Protein AF-A0A7X6P8V6-F1 (afdb_monomer_lite)

Sequence (220 aa):
MVKQVIKIVMLSVILLSCLFIISCDNTSGPRFKGEVFTVAGVLMADKPISLSYPIYITRSSSIEEFDPLELFVWDAEILIKDLDTGETFSLTPSLHEFKIKYIDLAEHIIQPEHHYRLEVQIPGMDSLIWAETTVPQRVELKPDPYGTNPPGTGYSFDPETTNIIPFNQIDTNYPLVVSTGNTLGIFNLWIETYCMEEFSTNLEYTNQLLQEMHPSANIE

Structure (mmCIF, N/CA/C/O backbone):
data_AF-A0A7X6P8V6-F1
#
_entry.id   AF-A0A7X6P8V6-F1
#
loop_
_atom_site.group_PDB
_atom_site.id
_atom_site.type_symbol
_atom_site.label_atom_id
_atom_site.label_alt_id
_atom_site.label_comp_id
_atom_site.label_asym_id
_atom_site.label_entity_id
_atom_site.label_seq_id
_atom_site.pdbx_PDB_ins_code
_atom_site.Cartn_x
_atom_site.Cartn_y
_atom_site.Cartn_z
_atom_site.occupancy
_atom_site.B_iso_or_equiv
_atom_site.auth_seq_id
_atom_site.auth_comp_id
_atom_site.auth_asym_id
_atom_site.auth_atom_id
_atom_site.pdbx_PDB_model_num
ATOM 1 N N . MET A 1 1 ? -7.259 61.020 10.081 1.00 60.72 1 MET A N 1
ATOM 2 C CA . MET A 1 1 ? -6.768 59.714 10.575 1.00 60.72 1 MET A CA 1
ATOM 3 C C . MET A 1 1 ? -7.753 58.993 11.491 1.00 60.72 1 MET A C 1
ATOM 5 O O . MET A 1 1 ? -8.282 57.985 11.053 1.00 60.72 1 MET A O 1
ATOM 9 N N . VAL A 1 2 ? -8.085 59.491 12.692 1.00 66.50 2 VAL A N 1
ATOM 10 C CA . VAL A 1 2 ? -8.933 58.757 13.672 1.00 66.50 2 VAL A CA 1
ATOM 11 C C . VAL A 1 2 ? -10.289 58.299 13.099 1.00 66.50 2 VAL A C 1
ATOM 13 O O . VAL A 1 2 ? -10.667 57.142 13.248 1.00 66.50 2 VAL A O 1
ATOM 16 N N . LYS A 1 3 ? -10.984 59.158 12.340 1.00 67.44 3 LYS A N 1
ATOM 17 C CA . LYS A 1 3 ? -12.265 58.806 11.690 1.00 67.44 3 LYS A CA 1
ATOM 18 C C . LYS A 1 3 ? -12.149 57.724 10.603 1.00 67.44 3 LYS A C 1
ATOM 20 O O . LYS A 1 3 ? -13.123 57.026 10.355 1.00 67.44 3 LYS A O 1
ATOM 25 N N . GLN A 1 4 ? -10.995 57.594 9.944 1.00 72.81 4 GLN A N 1
ATOM 26 C CA . GLN A 1 4 ? -10.758 56.552 8.932 1.00 72.81 4 GLN A CA 1
ATOM 27 C C . GLN A 1 4 ? -10.449 55.208 9.589 1.00 72.81 4 GLN A C 1
ATOM 29 O O . GLN A 1 4 ? -10.995 54.198 9.164 1.00 72.81 4 GLN A O 1
ATOM 34 N N . VAL A 1 5 ? -9.661 55.207 10.668 1.00 75.88 5 VAL A N 1
ATOM 35 C CA . VAL A 1 5 ? -9.357 53.992 11.439 1.00 75.88 5 VAL A CA 1
ATOM 36 C C . VAL A 1 5 ? -10.635 53.399 12.039 1.00 75.88 5 VAL A C 1
ATOM 38 O O . VAL A 1 5 ? -10.867 52.205 11.906 1.00 75.88 5 VAL A O 1
ATOM 41 N N . ILE A 1 6 ? -11.523 54.234 12.592 1.00 79.12 6 ILE A N 1
ATOM 42 C CA . ILE A 1 6 ? -12.815 53.778 13.138 1.00 79.12 6 ILE A CA 1
ATOM 43 C C . ILE A 1 6 ? -13.702 53.152 12.050 1.00 79.12 6 ILE A C 1
ATOM 45 O O . ILE A 1 6 ? -14.334 52.129 12.294 1.00 79.12 6 ILE A O 1
ATOM 49 N N . LYS A 1 7 ? -13.728 53.724 10.837 1.00 78.44 7 LYS A N 1
ATOM 50 C CA . LYS A 1 7 ? -14.494 53.161 9.712 1.00 78.44 7 LYS A CA 1
ATOM 51 C C . LYS A 1 7 ? -13.938 51.821 9.241 1.00 78.44 7 LYS A C 1
ATOM 53 O O . LYS A 1 7 ? -14.725 50.928 8.959 1.00 78.44 7 LYS A O 1
ATOM 58 N N . ILE A 1 8 ? -12.613 51.684 9.174 1.00 82.69 8 ILE A N 1
ATOM 59 C CA . ILE A 1 8 ? -11.963 50.426 8.788 1.00 82.69 8 ILE A CA 1
ATOM 60 C C . ILE A 1 8 ? -12.270 49.355 9.831 1.00 82.69 8 ILE A C 1
ATOM 62 O O . ILE A 1 8 ? -12.776 48.309 9.462 1.00 82.69 8 ILE A O 1
ATOM 66 N N . VAL A 1 9 ? -12.080 49.640 11.122 1.00 83.25 9 VAL A N 1
ATOM 67 C CA . VAL A 1 9 ? -12.370 48.683 12.203 1.00 83.25 9 VAL A CA 1
ATOM 68 C C . VAL A 1 9 ? -13.842 48.266 12.202 1.00 83.25 9 VAL A C 1
ATOM 70 O O . VAL A 1 9 ? -14.140 47.082 12.312 1.00 83.25 9 VAL A O 1
ATOM 73 N N . MET A 1 10 ? -14.768 49.211 12.023 1.00 84.94 10 MET A N 1
ATOM 74 C CA . MET A 1 10 ? -16.197 48.897 11.954 1.00 84.94 10 MET A CA 1
ATOM 75 C C . MET A 1 10 ? -16.531 48.041 10.722 1.00 84.94 10 MET A C 1
ATOM 77 O O . MET A 1 10 ? -17.293 47.087 10.841 1.00 84.94 10 MET A O 1
ATOM 81 N N . LEU A 1 11 ? -15.924 48.324 9.564 1.00 86.62 11 LEU A N 1
ATOM 82 C CA . LEU A 1 11 ? -16.090 47.514 8.356 1.00 86.62 11 LEU A CA 1
ATOM 83 C C . LEU A 1 11 ? -15.510 46.104 8.537 1.00 86.62 11 LEU A C 1
ATOM 85 O O . LEU A 1 11 ? -16.159 45.142 8.148 1.00 86.62 11 LEU A O 1
ATOM 89 N N . SER A 1 12 ? -14.343 45.968 9.175 1.00 83.81 12 SER A N 1
ATOM 90 C CA . SER A 1 12 ? -13.727 44.674 9.489 1.00 83.81 12 SER A CA 1
ATOM 91 C C . SER A 1 12 ? -14.599 43.843 10.426 1.00 83.81 12 SER A C 1
ATOM 93 O O . SER A 1 12 ? -14.775 42.652 10.197 1.00 83.81 12 SER A O 1
ATOM 95 N N . VAL A 1 13 ? -15.175 44.466 11.460 1.00 87.62 13 VAL A N 1
ATOM 96 C CA . VAL A 1 13 ? -16.072 43.788 12.409 1.00 87.62 13 VAL A CA 1
ATOM 97 C C . VAL A 1 13 ? -17.363 43.350 11.721 1.00 87.62 13 VAL A C 1
ATOM 99 O O . VAL A 1 13 ? -17.807 42.225 11.934 1.00 87.62 13 VAL A O 1
ATOM 102 N N . ILE A 1 14 ? -17.946 44.193 10.862 1.00 87.06 14 ILE A N 1
ATOM 103 C CA . ILE A 1 14 ? -19.140 43.838 10.078 1.00 87.06 14 ILE A CA 1
ATOM 104 C C . ILE A 1 14 ? -18.825 42.704 9.099 1.00 87.06 14 ILE A C 1
ATOM 106 O O . ILE A 1 14 ? -19.586 41.747 9.032 1.00 87.06 14 ILE A O 1
ATOM 110 N N . LEU A 1 15 ? -17.694 42.764 8.392 1.00 83.75 15 LEU A N 1
ATOM 111 C CA . LEU A 1 15 ? -17.278 41.721 7.453 1.00 83.75 15 LEU A CA 1
ATOM 112 C C . LEU A 1 15 ? -17.042 40.384 8.172 1.00 83.75 15 LEU A C 1
ATOM 114 O O . LEU A 1 15 ? -17.515 39.349 7.712 1.00 83.75 15 LEU A O 1
ATOM 118 N N . LEU A 1 16 ? -16.383 40.416 9.333 1.00 81.88 16 LEU A N 1
ATOM 119 C CA . LEU A 1 16 ? -16.173 39.244 10.181 1.00 81.88 16 LEU A CA 1
ATOM 120 C C . LEU A 1 16 ? -17.502 38.678 10.704 1.00 81.88 16 LEU A C 1
ATOM 122 O O . LEU A 1 16 ? -17.714 37.472 10.663 1.00 81.88 16 LEU A O 1
ATOM 126 N N . SER A 1 17 ? -18.436 39.539 11.113 1.00 78.81 17 SER A N 1
ATOM 127 C CA . SER A 1 17 ? -19.778 39.119 11.538 1.00 78.81 17 SER A CA 1
ATOM 128 C C . SER A 1 17 ? -20.556 38.492 10.380 1.00 78.81 17 SER A C 1
ATOM 130 O O . SER A 1 17 ? -21.183 37.455 10.553 1.00 78.81 17 SER A O 1
ATOM 132 N N . CYS A 1 18 ? -20.476 39.066 9.177 1.00 78.69 18 CYS A N 1
ATOM 133 C CA . CYS A 1 18 ? -21.099 38.498 7.985 1.00 78.69 18 CYS A CA 1
ATOM 134 C C . CYS A 1 18 ? -20.507 37.130 7.623 1.00 78.69 18 CYS A C 1
ATOM 136 O O . CYS A 1 18 ? -21.266 36.247 7.238 1.00 78.69 18 CYS A O 1
ATOM 138 N N . LEU A 1 19 ? -19.199 36.914 7.802 1.00 73.44 19 LEU A N 1
ATOM 139 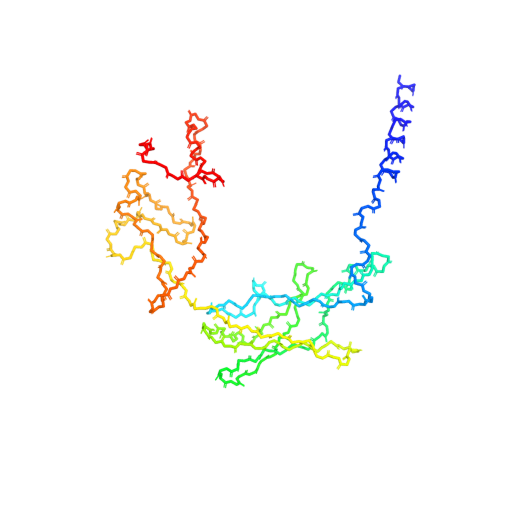C CA . LEU A 1 19 ? -18.577 35.598 7.608 1.00 73.44 19 LEU A CA 1
ATOM 140 C C . LEU A 1 19 ? -19.134 34.546 8.582 1.00 73.44 19 LEU A C 1
ATOM 142 O O . LEU A 1 19 ? -19.376 33.417 8.168 1.00 73.44 19 LEU A O 1
ATOM 146 N N . PHE A 1 20 ? -19.414 34.918 9.836 1.00 67.25 20 PHE A N 1
ATOM 147 C CA . PHE A 1 20 ? -20.043 34.014 10.809 1.00 67.25 20 PHE A CA 1
ATOM 148 C C . PHE A 1 20 ? -21.523 33.724 10.517 1.00 67.25 20 PHE A C 1
ATOM 150 O O . PHE A 1 20 ? -21.995 32.645 10.848 1.00 67.25 20 PHE A O 1
ATOM 157 N N . ILE A 1 21 ? -22.258 34.651 9.891 1.00 69.38 21 ILE A N 1
ATOM 158 C CA . ILE A 1 21 ? -23.689 34.466 9.574 1.00 69.38 21 ILE A CA 1
ATOM 159 C C . ILE A 1 21 ? -23.883 33.732 8.232 1.00 69.38 21 ILE A C 1
ATOM 161 O O . ILE A 1 21 ? -24.889 33.059 8.038 1.00 69.38 21 ILE A O 1
ATOM 165 N N . ILE A 1 22 ? -22.926 33.850 7.303 1.00 63.41 22 ILE A N 1
ATOM 166 C CA . ILE A 1 22 ? -22.931 33.166 5.992 1.00 63.41 22 ILE A CA 1
ATOM 167 C C . ILE A 1 22 ? -22.164 31.826 6.058 1.00 63.41 22 ILE A C 1
ATOM 169 O O . ILE A 1 22 ? -22.112 31.088 5.073 1.00 63.41 22 ILE A O 1
ATOM 173 N N . SER A 1 23 ? -21.604 31.480 7.224 1.00 52.19 23 SER A N 1
ATOM 174 C CA . SER A 1 23 ? -21.144 30.129 7.557 1.00 52.19 23 SER A CA 1
ATOM 175 C C . SER A 1 23 ? -22.289 29.149 7.306 1.00 52.19 23 SER A C 1
ATOM 177 O O . SER A 1 23 ? -23.216 29.039 8.102 1.00 52.19 23 SER A O 1
ATOM 179 N N . CYS A 1 24 ? -22.262 28.504 6.143 1.00 54.69 24 CYS A N 1
ATOM 180 C CA . CYS A 1 24 ? -23.342 27.661 5.669 1.00 54.69 24 CYS A CA 1
ATOM 181 C C . CYS A 1 24 ? -23.550 26.463 6.603 1.00 54.69 24 CYS A C 1
ATOM 183 O O . CYS A 1 24 ? -22.606 25.715 6.846 1.00 54.69 24 CYS A O 1
ATOM 185 N N . ASP A 1 25 ? -24.810 26.171 6.929 1.00 47.31 25 ASP A N 1
ATOM 186 C CA . ASP A 1 25 ? -25.311 24.848 7.353 1.00 47.31 25 ASP A CA 1
ATOM 187 C C . ASP A 1 25 ? -25.149 23.764 6.251 1.00 47.31 25 ASP A C 1
ATOM 189 O O . ASP A 1 25 ? -25.837 22.748 6.240 1.00 47.31 25 ASP A O 1
ATOM 193 N N . ASN A 1 26 ? -24.242 23.958 5.283 1.00 47.06 26 ASN A N 1
ATOM 194 C CA . ASN A 1 26 ? -23.908 22.979 4.242 1.00 47.06 26 ASN A CA 1
ATOM 195 C C . ASN A 1 26 ? -22.825 21.999 4.705 1.00 47.06 26 ASN A C 1
ATOM 197 O O . ASN A 1 26 ? -22.159 21.366 3.883 1.00 47.06 26 ASN A O 1
ATOM 201 N N . THR A 1 27 ? -22.626 21.848 6.010 1.00 51.00 27 THR A N 1
ATOM 202 C CA . THR A 1 27 ? -22.005 20.626 6.497 1.00 51.00 27 THR A CA 1
ATOM 203 C C . THR A 1 27 ? -23.005 19.510 6.225 1.00 51.00 27 THR A C 1
ATOM 205 O O . THR A 1 27 ? -24.168 19.570 6.623 1.00 51.00 27 THR A O 1
ATOM 208 N N . SER A 1 28 ? -22.593 18.504 5.451 1.00 47.97 28 SER A N 1
ATOM 209 C CA . SER A 1 28 ? -23.407 17.301 5.308 1.00 47.97 28 SER A CA 1
ATOM 210 C C . SER A 1 28 ? -23.792 16.842 6.711 1.00 47.97 28 SER A C 1
ATOM 212 O O . SER A 1 28 ? -22.898 16.709 7.550 1.00 47.97 28 SER A O 1
ATOM 214 N N . GLY A 1 29 ? -25.086 16.613 6.961 1.00 55.78 29 GLY A N 1
ATOM 215 C CA . GLY A 1 29 ? -25.532 16.049 8.235 1.00 55.78 29 GLY A CA 1
ATOM 216 C C . GLY A 1 29 ? -24.698 14.812 8.594 1.00 55.78 29 GLY A C 1
ATOM 217 O O . GLY A 1 29 ? -24.138 14.188 7.683 1.00 55.78 29 GLY A O 1
ATOM 218 N N . PRO A 1 30 ? -24.575 14.463 9.886 1.00 56.34 30 PRO A N 1
ATOM 219 C CA . PRO A 1 30 ? -23.645 13.438 10.351 1.00 56.34 30 PRO A CA 1
ATOM 220 C C . PRO A 1 30 ? -23.788 12.165 9.510 1.00 56.34 30 PRO A C 1
ATOM 222 O O . PRO A 1 30 ? -24.799 11.464 9.574 1.00 56.34 30 PRO A O 1
ATOM 225 N N . ARG A 1 31 ? -22.784 11.906 8.657 1.00 57.72 31 ARG A N 1
ATOM 226 C CA . ARG A 1 31 ? -22.764 10.743 7.751 1.00 57.72 31 ARG A CA 1
ATOM 227 C C . ARG A 1 31 ? -22.630 9.436 8.523 1.00 57.72 31 ARG A C 1
ATOM 229 O O . ARG A 1 31 ? -23.017 8.385 8.019 1.00 57.72 31 ARG A O 1
ATOM 236 N N . PHE A 1 32 ? -22.108 9.518 9.739 1.00 58.66 32 PHE A N 1
ATOM 237 C CA . PHE A 1 32 ? -21.802 8.389 10.592 1.00 58.66 32 PHE A CA 1
ATOM 238 C C . PHE A 1 32 ? -22.551 8.527 11.917 1.00 58.66 32 PHE A C 1
ATOM 240 O O . PHE A 1 32 ? -22.651 9.618 12.477 1.00 58.66 32 PHE A O 1
ATOM 247 N N . LYS A 1 33 ? -23.111 7.417 12.403 1.00 57.97 33 LYS A N 1
ATOM 248 C CA . LYS A 1 33 ? -23.676 7.321 13.751 1.00 57.97 33 LYS A CA 1
ATOM 249 C C . LYS A 1 33 ? -22.670 6.570 14.618 1.00 57.97 33 LYS A C 1
ATOM 251 O O . LYS A 1 33 ? -22.531 5.364 14.445 1.00 57.97 33 LYS A O 1
ATOM 256 N N . GLY A 1 34 ? -22.013 7.277 15.535 1.00 65.50 34 GLY A N 1
ATOM 257 C CA . GLY A 1 34 ? -20.988 6.714 16.418 1.00 65.50 34 GLY A CA 1
ATOM 258 C C . GLY A 1 34 ? -19.579 6.750 15.823 1.00 65.50 34 GLY A C 1
ATOM 259 O O . GLY A 1 34 ? -19.338 7.418 14.818 1.00 65.50 34 GLY A O 1
ATOM 260 N N . GLU A 1 35 ? -18.657 6.040 16.471 1.00 73.25 35 GLU A N 1
ATOM 261 C CA . GLU A 1 35 ? -17.258 5.949 16.050 1.00 73.25 35 GLU A CA 1
ATOM 262 C C . GLU A 1 35 ? -17.112 5.094 14.794 1.00 73.25 35 GLU A C 1
ATOM 264 O O . GLU A 1 35 ? -17.627 3.975 14.722 1.00 73.25 35 GLU A O 1
ATOM 269 N N . VAL A 1 36 ? -16.393 5.615 13.800 1.00 82.62 36 VAL A N 1
ATOM 270 C CA . VAL A 1 36 ? -16.104 4.892 12.561 1.00 82.62 36 VAL A CA 1
ATOM 271 C C . VAL A 1 36 ? -14.608 4.802 12.365 1.00 82.62 36 VAL A C 1
ATOM 273 O O . VAL A 1 36 ? -13.904 5.809 12.379 1.00 82.62 36 VAL A O 1
ATOM 276 N N . PHE A 1 37 ? -14.135 3.588 12.122 1.00 87.62 37 PHE A N 1
ATOM 277 C CA . PHE A 1 37 ? -12.741 3.322 11.817 1.00 87.62 37 PHE A CA 1
ATOM 278 C C . PHE A 1 37 ? -12.567 3.131 10.316 1.00 87.62 37 PHE A C 1
ATOM 280 O O . PHE A 1 37 ? -13.369 2.467 9.661 1.00 87.62 37 PHE A O 1
ATOM 287 N N . THR A 1 38 ? -11.518 3.732 9.770 1.00 88.88 38 THR A N 1
ATOM 288 C CA . THR A 1 38 ? -11.136 3.599 8.366 1.00 88.88 38 THR A CA 1
ATOM 289 C C . THR A 1 38 ? -9.755 2.983 8.294 1.00 88.88 38 THR A C 1
ATOM 291 O O . THR A 1 38 ? -8.840 3.410 8.993 1.00 88.88 38 THR A O 1
ATOM 294 N N . VAL A 1 39 ? -9.608 1.993 7.421 1.00 90.94 39 VAL A N 1
ATOM 295 C CA . VAL A 1 39 ? -8.325 1.364 7.124 1.00 90.94 39 VAL A CA 1
ATOM 296 C C . VAL A 1 39 ? -7.978 1.672 5.675 1.00 90.94 39 VAL A C 1
ATOM 298 O O . VAL A 1 39 ? -8.812 1.494 4.788 1.00 90.94 39 VAL A O 1
ATOM 301 N N . ALA A 1 40 ? -6.769 2.171 5.436 1.00 91.62 40 ALA A N 1
ATOM 302 C CA . ALA A 1 40 ? -6.320 2.565 4.107 1.00 91.62 40 ALA A CA 1
ATOM 303 C C . ALA A 1 40 ? -4.844 2.225 3.906 1.00 91.62 40 ALA A C 1
ATOM 305 O O . ALA A 1 40 ? -4.017 2.481 4.774 1.00 91.62 40 ALA A O 1
ATOM 306 N N . GLY A 1 41 ? -4.500 1.694 2.741 1.00 90.00 41 GLY A N 1
ATOM 307 C CA . GLY A 1 41 ? -3.130 1.355 2.378 1.00 90.00 41 GLY A CA 1
ATOM 308 C C . GLY A 1 41 ? -3.070 0.840 0.948 1.00 90.00 41 GLY A C 1
ATOM 309 O O . GLY A 1 41 ? -4.100 0.499 0.365 1.00 90.00 41 GLY A O 1
ATOM 310 N N . VAL A 1 42 ? -1.867 0.800 0.379 1.00 90.62 42 VAL A N 1
ATOM 311 C CA . VAL A 1 42 ? -1.628 0.270 -0.967 1.00 90.62 42 VAL A CA 1
ATOM 312 C C . VAL A 1 42 ? -0.583 -0.831 -0.870 1.00 90.62 42 VAL A C 1
ATOM 314 O O . VAL A 1 42 ? 0.534 -0.587 -0.418 1.00 90.62 42 VAL A O 1
ATOM 317 N N . LEU A 1 43 ? -0.948 -2.035 -1.307 1.00 92.69 43 LEU A N 1
ATOM 318 C CA . LEU A 1 43 ? -0.013 -3.144 -1.456 1.00 92.69 43 LEU A CA 1
ATOM 319 C C . LEU A 1 43 ? 0.698 -3.002 -2.804 1.00 92.69 43 LEU A C 1
ATOM 321 O O . LEU A 1 43 ? 0.104 -3.212 -3.860 1.00 92.69 43 LEU A O 1
ATOM 325 N N . MET A 1 44 ? 1.959 -2.585 -2.755 1.00 90.25 44 MET A N 1
ATOM 326 C CA . MET A 1 44 ? 2.783 -2.359 -3.939 1.00 90.25 44 MET A CA 1
ATOM 327 C C . MET A 1 44 ? 3.567 -3.625 -4.276 1.00 90.25 44 MET A C 1
ATOM 329 O O . MET A 1 44 ? 4.369 -4.075 -3.463 1.00 90.25 44 MET A O 1
ATOM 333 N N . ALA A 1 45 ? 3.371 -4.167 -5.479 1.00 90.44 45 ALA A N 1
ATOM 334 C CA . ALA A 1 45 ? 4.136 -5.318 -5.956 1.00 90.44 45 ALA A CA 1
ATOM 335 C C . ALA A 1 45 ? 5.654 -5.065 -5.867 1.00 90.44 45 ALA A C 1
ATOM 337 O O . ALA A 1 45 ? 6.126 -3.961 -6.155 1.00 90.44 45 ALA A O 1
ATOM 338 N N . ASP A 1 46 ? 6.407 -6.096 -5.478 1.00 90.25 46 ASP A N 1
ATOM 339 C CA . ASP A 1 46 ? 7.866 -6.084 -5.300 1.00 90.25 46 ASP A CA 1
ATOM 340 C C . ASP A 1 46 ? 8.378 -5.084 -4.242 1.00 90.25 46 ASP A C 1
ATOM 342 O O . ASP A 1 46 ? 9.571 -4.760 -4.197 1.00 90.25 46 ASP A O 1
ATOM 346 N N . LYS A 1 47 ? 7.495 -4.566 -3.382 1.00 93.81 47 LYS A N 1
ATOM 347 C CA . LYS A 1 47 ? 7.844 -3.636 -2.304 1.00 93.81 47 LYS A CA 1
ATOM 348 C C . LYS A 1 47 ? 7.287 -4.127 -0.967 1.00 93.81 47 LYS A C 1
ATOM 350 O O . LYS A 1 47 ? 6.205 -4.709 -0.940 1.00 93.81 47 LYS A O 1
ATOM 355 N N . PRO A 1 48 ? 7.985 -3.866 0.149 1.00 96.75 48 PRO A N 1
ATOM 356 C CA . PRO A 1 48 ? 7.423 -4.089 1.470 1.00 96.75 48 PRO A CA 1
ATOM 357 C C . PRO A 1 48 ? 6.454 -2.967 1.859 1.00 96.75 48 PRO A C 1
ATOM 359 O O . PRO A 1 48 ? 6.544 -1.830 1.371 1.00 96.75 48 PRO A O 1
ATOM 362 N N . ILE A 1 49 ? 5.569 -3.268 2.811 1.00 97.31 49 ILE A N 1
ATOM 363 C CA . ILE A 1 49 ? 4.744 -2.262 3.489 1.00 97.31 49 ILE A CA 1
ATOM 364 C C . ILE A 1 49 ? 5.674 -1.422 4.368 1.00 97.31 49 ILE A C 1
ATOM 366 O O . ILE A 1 49 ? 6.182 -1.881 5.386 1.00 97.31 49 ILE A O 1
ATOM 370 N N . SER A 1 50 ? 5.933 -0.186 3.959 1.00 96.81 50 SER A N 1
ATOM 371 C CA . SER A 1 50 ? 7.013 0.654 4.498 1.00 96.81 50 SER A CA 1
ATOM 372 C C . SER A 1 50 ? 6.536 2.084 4.738 1.00 96.81 50 SER A C 1
ATOM 374 O O . SER A 1 50 ? 5.380 2.411 4.495 1.00 96.81 50 SER A O 1
ATOM 376 N N . LEU A 1 51 ? 7.412 2.989 5.186 1.00 94.94 51 LEU A N 1
ATOM 377 C CA . LEU A 1 51 ? 7.039 4.396 5.407 1.00 94.94 51 LEU A CA 1
ATOM 378 C C . LEU A 1 51 ? 6.543 5.113 4.135 1.00 94.94 51 LEU A C 1
ATOM 380 O O . LEU A 1 51 ? 5.778 6.080 4.249 1.00 94.94 51 LEU A O 1
ATOM 384 N N . SER A 1 52 ? 6.971 4.641 2.958 1.00 94.50 52 SER A N 1
ATOM 385 C CA . SER A 1 52 ? 6.536 5.122 1.639 1.00 94.50 52 SER A CA 1
ATOM 386 C C . SER A 1 52 ? 5.199 4.522 1.203 1.00 94.50 52 SER A C 1
ATOM 388 O O . SER A 1 52 ? 4.428 5.197 0.527 1.00 94.50 52 SER A O 1
ATOM 390 N N . TYR A 1 53 ? 4.902 3.290 1.630 1.00 94.31 53 TYR A N 1
ATOM 391 C CA . TYR A 1 53 ? 3.659 2.573 1.325 1.00 94.31 53 TYR A CA 1
ATOM 392 C C . TYR A 1 53 ? 3.040 1.983 2.606 1.00 94.31 53 TYR A C 1
ATOM 394 O O . TYR A 1 53 ? 2.994 0.761 2.758 1.00 94.31 53 TYR A O 1
ATOM 402 N N . PRO A 1 54 ? 2.638 2.825 3.577 1.00 96.62 54 PRO A N 1
ATOM 403 C CA . PRO A 1 54 ? 2.181 2.347 4.877 1.00 96.62 54 PRO A CA 1
ATOM 404 C C . PRO A 1 54 ? 0.698 1.974 4.850 1.00 96.62 54 PRO A C 1
ATOM 406 O O . PRO A 1 54 ? -0.055 2.398 3.967 1.00 96.62 54 PRO A O 1
ATOM 409 N N . ILE A 1 55 ? 0.263 1.265 5.890 1.00 96.06 55 ILE A N 1
ATOM 410 C CA . ILE A 1 55 ? -1.156 1.148 6.233 1.00 96.06 55 ILE A CA 1
ATOM 411 C C . ILE A 1 55 ? -1.501 2.180 7.310 1.00 96.06 55 ILE A C 1
ATOM 413 O O . ILE A 1 55 ? -0.766 2.371 8.279 1.00 96.06 55 ILE A O 1
ATOM 417 N N . TYR A 1 56 ? -2.630 2.852 7.133 1.00 94.88 56 TYR A N 1
ATOM 418 C CA . TYR A 1 56 ? -3.211 3.794 8.076 1.00 94.88 56 TYR A CA 1
ATOM 419 C C . TYR A 1 56 ? -4.483 3.210 8.672 1.00 94.88 56 TYR A C 1
ATOM 421 O O . TYR A 1 56 ? -5.319 2.661 7.952 1.00 94.88 56 TYR A O 1
ATOM 429 N N . ILE A 1 57 ? -4.648 3.409 9.977 1.00 93.81 57 ILE A N 1
ATOM 430 C CA . ILE A 1 57 ? -5.917 3.215 10.668 1.00 93.81 57 ILE A CA 1
ATOM 431 C C . ILE A 1 57 ? -6.290 4.548 11.286 1.00 93.81 57 ILE A C 1
ATOM 433 O O . ILE A 1 57 ? -5.542 5.102 12.097 1.00 93.81 57 ILE A O 1
ATOM 437 N N . THR A 1 58 ? -7.445 5.062 10.891 1.00 91.62 58 THR A N 1
ATOM 438 C CA . THR A 1 58 ? -7.962 6.319 11.409 1.00 91.62 58 THR A CA 1
ATOM 439 C C . THR A 1 58 ? -9.320 6.141 12.057 1.00 91.62 58 THR A C 1
ATOM 441 O O . THR A 1 58 ? -10.120 5.299 11.651 1.00 91.62 58 THR A O 1
ATOM 444 N N . ARG A 1 59 ? -9.579 6.956 13.073 1.00 88.50 59 ARG A N 1
ATOM 445 C CA . ARG A 1 59 ? -10.864 7.086 13.751 1.00 88.50 59 ARG A CA 1
ATOM 446 C C . ARG A 1 59 ? -11.524 8.376 13.288 1.00 88.50 59 ARG A C 1
ATOM 448 O O . ARG A 1 59 ? -10.899 9.428 13.226 1.00 88.50 59 ARG A O 1
ATOM 455 N N . SER A 1 60 ? -12.793 8.282 12.930 1.00 83.31 60 SER A N 1
ATOM 456 C CA . SER A 1 60 ? -13.646 9.420 12.614 1.00 83.31 60 SER A CA 1
ATOM 457 C C . SER A 1 60 ? -14.705 9.557 13.700 1.00 83.31 60 SER A C 1
ATOM 459 O O . SER A 1 60 ? -15.385 8.583 14.034 1.00 83.31 60 SER A O 1
ATOM 461 N N . SER A 1 61 ? -14.845 10.770 14.226 1.00 76.31 61 SER A N 1
ATOM 462 C CA . SER A 1 61 ? -15.875 11.171 15.185 1.00 76.31 61 SER A CA 1
ATOM 463 C C . SER A 1 61 ? -16.737 12.301 14.611 1.00 76.31 61 SER A C 1
ATOM 465 O O . SER A 1 61 ? -16.521 12.775 13.489 1.00 76.31 61 SER A O 1
ATOM 467 N N . SER A 1 62 ? -17.767 12.698 15.360 1.00 75.12 62 SER A N 1
ATOM 468 C CA . SER A 1 62 ? -18.527 13.913 15.063 1.00 75.12 62 SER A CA 1
ATOM 469 C C . SER A 1 62 ? -17.615 15.147 15.145 1.00 75.12 62 SER A C 1
ATOM 471 O O . SER A 1 62 ? -16.583 15.115 15.814 1.00 75.12 62 SER A O 1
ATOM 473 N N . ILE A 1 63 ? -17.961 16.242 14.458 1.00 75.56 63 ILE A N 1
ATOM 474 C CA . ILE A 1 63 ? -17.111 17.447 14.460 1.00 75.56 63 ILE A CA 1
ATOM 475 C C . ILE A 1 63 ? -17.010 18.063 15.864 1.00 75.56 63 ILE A C 1
ATOM 477 O O . ILE A 1 63 ? -15.992 18.654 16.211 1.00 75.56 63 ILE A O 1
ATOM 481 N N . GLU A 1 64 ? -18.048 17.884 16.682 1.00 78.19 64 GLU A N 1
ATOM 482 C CA . GLU A 1 64 ? -18.116 18.321 18.075 1.00 78.19 64 GLU A CA 1
ATOM 483 C C . GLU A 1 64 ? -17.178 17.523 18.997 1.00 78.19 64 GLU A C 1
ATOM 485 O O . GLU A 1 64 ? -16.749 18.036 20.029 1.00 78.19 64 GLU A O 1
ATOM 490 N N . GLU A 1 65 ? -16.846 16.288 18.616 1.00 75.12 65 GLU A N 1
ATOM 491 C CA . GLU A 1 65 ? -16.004 15.339 19.359 1.00 75.12 65 GLU A CA 1
ATOM 492 C C . GLU A 1 65 ? -14.680 15.065 18.625 1.00 75.12 65 GLU A C 1
ATOM 494 O O . GLU A 1 65 ? -14.017 14.051 18.855 1.00 75.12 65 GLU A O 1
ATOM 499 N N . PHE A 1 66 ? -14.305 15.924 17.675 1.00 78.69 66 PHE A N 1
ATOM 500 C CA . PHE A 1 66 ? -13.093 15.738 16.892 1.00 78.69 66 PHE A CA 1
ATOM 501 C C . PHE A 1 66 ? -11.857 16.139 17.699 1.00 78.69 66 PHE A C 1
ATOM 503 O O . PHE A 1 66 ? -11.615 17.324 17.937 1.00 78.69 66 PHE A O 1
ATOM 510 N N . ASP A 1 67 ? -11.041 15.150 18.060 1.00 81.56 67 ASP A N 1
ATOM 511 C CA . ASP A 1 67 ? -9.691 15.357 18.576 1.00 81.56 67 ASP A CA 1
ATOM 512 C C . ASP A 1 67 ? -8.656 14.940 17.510 1.00 81.56 67 ASP A C 1
ATOM 514 O O . ASP A 1 67 ? -8.541 13.752 17.190 1.00 81.56 67 ASP A O 1
ATOM 518 N N . PRO A 1 68 ? -7.866 15.884 16.959 1.00 79.75 68 PRO A N 1
ATOM 519 C CA . PRO A 1 68 ? -6.789 15.572 16.021 1.00 79.75 68 PRO A CA 1
ATOM 520 C C . PRO A 1 68 ? -5.757 14.571 16.559 1.00 79.75 68 PRO A C 1
ATOM 522 O O . PRO A 1 68 ? -5.106 13.892 15.765 1.00 79.75 68 PRO A O 1
ATOM 525 N N . LEU A 1 69 ? -5.578 14.491 17.882 1.00 83.25 69 LEU A N 1
ATOM 526 C CA . LEU A 1 69 ? -4.640 13.568 18.524 1.00 83.25 69 LEU A CA 1
ATOM 527 C C . LEU A 1 69 ? -5.167 12.131 1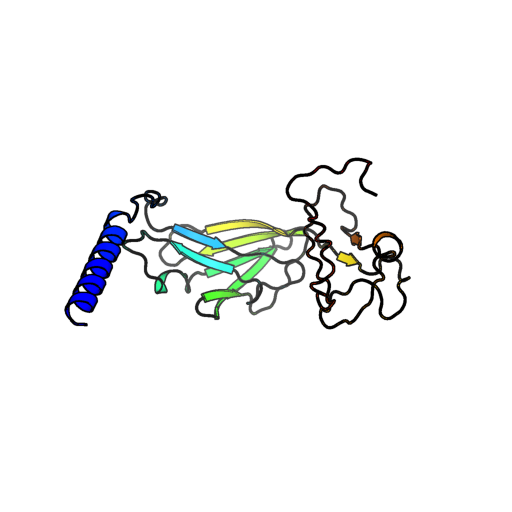8.558 1.00 83.25 69 LEU A C 1
ATOM 529 O O . LEU A 1 69 ? -4.371 11.196 18.594 1.00 83.25 69 LEU A O 1
ATOM 533 N N . GLU A 1 70 ? -6.487 11.952 18.495 1.00 84.69 70 GLU A N 1
ATOM 534 C CA . GLU A 1 70 ? -7.150 10.643 18.481 1.00 84.69 70 GLU A CA 1
ATOM 535 C C . GLU A 1 70 ? -7.492 10.166 17.060 1.00 84.69 70 GLU A C 1
ATOM 537 O O . GLU A 1 70 ? -8.063 9.089 16.885 1.00 84.69 70 GLU A O 1
ATOM 542 N N . LEU A 1 71 ? -7.132 10.949 16.032 1.00 88.88 71 LEU A N 1
ATOM 543 C CA . LEU A 1 71 ? -7.392 10.619 14.630 1.00 88.88 71 LEU A CA 1
ATOM 544 C C . LEU A 1 71 ? -6.729 9.304 14.216 1.00 88.88 71 LEU A C 1
ATOM 546 O O . LEU A 1 71 ? -7.300 8.568 13.418 1.00 88.88 71 LEU A O 1
ATOM 550 N N . PHE A 1 72 ? -5.527 9.017 14.712 1.00 91.62 72 PHE A N 1
ATOM 551 C CA . PHE A 1 72 ? -4.804 7.792 14.389 1.00 91.62 72 PHE A CA 1
ATOM 552 C C . PHE A 1 72 ? -4.919 6.780 15.522 1.00 91.62 72 PHE A C 1
ATOM 554 O O . PHE A 1 72 ? -4.612 7.085 16.674 1.00 91.62 72 PHE A O 1
ATOM 561 N N . VAL A 1 73 ? -5.285 5.550 15.173 1.00 92.00 73 VAL A N 1
ATOM 562 C CA . VAL A 1 73 ? -5.267 4.426 16.113 1.00 92.00 73 VAL A CA 1
ATOM 563 C C . VAL A 1 73 ? -3.849 3.866 16.132 1.00 92.00 73 VAL A C 1
ATOM 565 O O . VAL A 1 73 ? -3.346 3.467 15.085 1.00 92.00 73 VAL A O 1
ATOM 568 N N . TRP A 1 74 ? -3.180 3.892 17.286 1.00 93.06 74 TRP A N 1
ATOM 569 C CA . TRP A 1 74 ? -1.762 3.518 17.404 1.00 93.06 74 TRP A CA 1
ATOM 570 C C . TRP A 1 74 ? -1.531 2.147 18.041 1.00 93.06 74 TRP A C 1
ATOM 572 O O . TRP A 1 74 ? -0.440 1.596 17.924 1.00 93.06 74 TRP A O 1
ATOM 582 N N . ASP A 1 75 ? -2.545 1.601 18.703 1.00 93.62 75 ASP A N 1
ATOM 583 C CA . ASP A 1 75 ? -2.510 0.368 19.488 1.00 93.62 75 ASP A CA 1
ATOM 584 C C . ASP A 1 75 ? -3.322 -0.774 18.855 1.00 93.62 75 ASP A C 1
ATOM 586 O O . ASP A 1 75 ? -3.543 -1.802 19.489 1.00 93.62 75 ASP A O 1
ATOM 590 N N . ALA A 1 76 ? -3.743 -0.629 17.594 1.00 95.19 76 ALA A N 1
ATOM 591 C CA . ALA A 1 76 ? -4.360 -1.721 16.849 1.00 95.19 76 ALA A CA 1
ATOM 592 C C . ALA A 1 76 ? -3.345 -2.820 16.507 1.00 95.19 76 ALA A C 1
ATOM 594 O O . ALA A 1 76 ? -2.211 -2.536 16.107 1.00 95.19 76 ALA A O 1
ATOM 595 N N . GLU A 1 77 ? -3.787 -4.071 16.596 1.00 96.81 77 GLU A N 1
ATOM 596 C CA . GLU A 1 77 ? -3.059 -5.227 16.084 1.00 96.81 77 GLU A CA 1
ATOM 597 C C . GLU A 1 77 ? -3.415 -5.422 14.608 1.00 96.81 77 GLU A C 1
ATOM 599 O O . GLU A 1 77 ? -4.592 -5.525 14.253 1.00 96.81 77 GLU A O 1
ATOM 604 N N . ILE A 1 78 ? -2.399 -5.466 13.743 1.00 97.12 78 ILE A N 1
ATOM 605 C CA . ILE A 1 78 ? -2.587 -5.654 12.303 1.00 97.12 78 ILE A CA 1
ATOM 606 C C . ILE A 1 78 ? -1.855 -6.897 11.833 1.00 97.12 78 ILE A C 1
ATOM 608 O O . ILE A 1 78 ? -0.653 -7.034 12.065 1.00 97.12 78 ILE A O 1
ATOM 612 N N . LEU A 1 79 ? -2.570 -7.741 11.092 1.00 98.00 79 LEU A N 1
ATOM 613 C CA . LEU A 1 79 ? -2.026 -8.896 10.395 1.00 98.00 79 LEU A CA 1
ATOM 614 C C . LEU A 1 79 ? -2.274 -8.780 8.891 1.00 98.00 79 LEU A C 1
ATOM 616 O O . LEU A 1 79 ? -3.367 -8.423 8.449 1.00 98.00 79 LEU A O 1
ATOM 620 N N . ILE A 1 80 ? -1.261 -9.138 8.113 1.00 98.06 80 ILE A N 1
ATOM 621 C CA . ILE A 1 80 ? -1.364 -9.410 6.684 1.00 98.06 80 ILE A CA 1
ATOM 622 C C . ILE A 1 80 ? -1.243 -10.914 6.498 1.00 98.06 80 ILE A C 1
ATOM 624 O O . ILE A 1 80 ? -0.323 -11.534 7.033 1.00 98.06 80 ILE A O 1
ATOM 628 N N . LYS A 1 81 ? -2.172 -11.494 5.744 1.00 98.38 81 LYS A N 1
ATOM 629 C CA . LYS A 1 81 ? -2.152 -12.901 5.353 1.00 98.38 81 LYS A CA 1
ATOM 630 C C . LYS A 1 81 ? -2.053 -12.988 3.844 1.00 98.38 81 LYS A C 1
ATOM 632 O O . LYS A 1 81 ? -2.923 -12.462 3.154 1.00 98.38 81 LYS A O 1
ATOM 637 N N . ASP A 1 82 ? -1.027 -13.654 3.349 1.00 98.00 82 ASP A N 1
ATOM 638 C CA . ASP A 1 82 ? -0.983 -14.121 1.970 1.00 98.00 82 ASP A CA 1
ATOM 639 C C . ASP A 1 82 ? -1.854 -15.381 1.890 1.00 98.00 82 ASP A C 1
ATOM 641 O O . ASP A 1 82 ? -1.561 -16.400 2.516 1.00 98.00 82 ASP A O 1
ATOM 645 N N . LEU A 1 83 ? -2.981 -15.292 1.191 1.00 98.31 83 LEU A N 1
ATOM 646 C CA . LEU A 1 83 ? -3.944 -16.386 1.085 1.00 98.31 83 LEU A CA 1
ATOM 647 C C . LEU A 1 83 ? -3.471 -17.487 0.131 1.00 98.31 83 LEU A C 1
ATOM 649 O O . LEU A 1 83 ? -3.962 -18.613 0.230 1.00 98.31 83 LEU A O 1
ATOM 653 N N . ASP A 1 84 ? -2.519 -17.185 -0.752 1.00 97.25 84 ASP A N 1
ATOM 654 C CA . ASP A 1 84 ? -1.999 -18.137 -1.729 1.00 97.25 84 ASP A CA 1
ATOM 655 C C . ASP A 1 84 ? -0.875 -18.990 -1.125 1.00 97.25 84 ASP A C 1
ATOM 657 O O . ASP A 1 84 ? -0.791 -20.192 -1.393 1.00 97.25 84 ASP A O 1
ATOM 661 N N . THR A 1 85 ? -0.039 -18.406 -0.259 1.00 97.12 85 THR A N 1
ATOM 662 C CA . THR A 1 85 ? 1.043 -19.132 0.437 1.00 97.12 85 THR A CA 1
ATOM 663 C C . THR A 1 85 ? 0.678 -19.571 1.858 1.00 97.12 85 THR A C 1
ATOM 665 O O . THR A 1 85 ? 1.290 -20.497 2.396 1.00 97.12 85 THR A O 1
ATOM 668 N N . GLY A 1 86 ? -0.318 -18.932 2.476 1.00 96.31 86 GLY A N 1
ATOM 669 C CA . GLY A 1 86 ? -0.665 -19.095 3.889 1.00 96.31 86 GLY A CA 1
ATOM 670 C C . GLY A 1 86 ? 0.266 -18.345 4.849 1.00 96.31 86 GLY A C 1
ATOM 671 O O . GLY A 1 86 ? 0.119 -18.480 6.066 1.00 96.31 86 GLY A O 1
ATOM 672 N N . GLU A 1 87 ? 1.226 -17.573 4.333 1.00 97.44 87 GLU A N 1
ATOM 673 C CA . GLU A 1 87 ? 2.118 -16.753 5.147 1.00 97.44 87 GLU A CA 1
ATOM 674 C C . GLU A 1 87 ? 1.329 -15.674 5.897 1.00 97.44 87 GLU A C 1
ATOM 676 O O . GLU A 1 87 ? 0.357 -15.110 5.396 1.00 97.44 87 GLU A O 1
ATOM 681 N N . THR A 1 88 ? 1.723 -15.399 7.138 1.00 98.12 88 THR A N 1
ATOM 682 C CA . THR A 1 88 ? 1.100 -14.367 7.969 1.00 98.12 88 THR A CA 1
ATOM 683 C C . THR A 1 88 ? 2.177 -13.567 8.676 1.00 98.12 88 THR A C 1
ATOM 685 O O . THR A 1 88 ? 3.051 -14.145 9.321 1.00 98.12 88 THR A O 1
ATOM 688 N N . PHE A 1 89 ? 2.077 -12.243 8.609 1.00 98.00 89 PHE A N 1
ATOM 689 C CA . PHE A 1 89 ? 2.999 -11.328 9.273 1.00 98.00 89 PHE A CA 1
ATOM 690 C C . PHE A 1 89 ? 2.258 -10.131 9.871 1.00 98.00 89 PHE A C 1
ATOM 692 O O . PHE A 1 89 ? 1.161 -9.770 9.443 1.00 98.00 89 PHE A O 1
ATOM 699 N N . SER A 1 90 ? 2.843 -9.535 10.908 1.00 97.88 90 SER A N 1
ATOM 700 C CA . SER A 1 90 ? 2.250 -8.430 11.664 1.00 97.88 90 SER A CA 1
ATOM 701 C C . SER A 1 90 ? 2.883 -7.092 11.310 1.00 97.88 90 SER A C 1
ATOM 703 O O . SER A 1 90 ? 4.099 -7.020 11.136 1.00 97.88 90 SER A O 1
ATOM 705 N N . LEU A 1 91 ? 2.091 -6.019 11.311 1.00 97.94 91 LEU A N 1
ATOM 706 C CA . LEU A 1 91 ? 2.619 -4.664 11.138 1.00 97.94 91 LEU A CA 1
ATOM 707 C C . LEU A 1 91 ? 2.861 -3.977 12.479 1.00 97.94 91 LEU A C 1
ATOM 709 O O . LEU A 1 91 ? 2.135 -4.184 13.448 1.00 97.94 91 LEU A O 1
ATOM 713 N N . THR A 1 92 ? 3.873 -3.116 12.513 1.00 97.75 92 THR A N 1
ATOM 714 C CA . THR A 1 92 ? 4.254 -2.328 13.688 1.00 97.75 92 THR A CA 1
ATOM 715 C C . THR A 1 92 ? 3.895 -0.858 13.473 1.00 97.75 92 THR A C 1
ATOM 717 O O . THR A 1 92 ? 4.209 -0.313 12.409 1.00 97.75 92 THR A O 1
ATOM 720 N N . PRO A 1 93 ? 3.271 -0.185 14.456 1.00 96.88 93 PRO A N 1
ATOM 721 C CA . PRO A 1 93 ? 3.017 1.247 14.380 1.00 96.88 93 PRO A CA 1
ATOM 722 C C . PRO A 1 93 ? 4.330 2.036 14.467 1.00 96.88 93 PRO A C 1
ATOM 724 O O . PRO A 1 93 ? 5.199 1.763 15.294 1.00 96.88 93 PRO A O 1
AT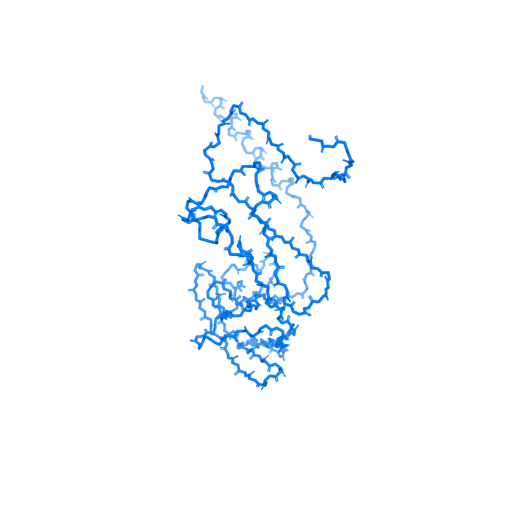OM 727 N N . SER A 1 94 ? 4.461 3.056 13.628 1.00 95.56 94 SER A N 1
ATOM 728 C CA . SER A 1 94 ? 5.605 3.961 13.590 1.00 95.56 94 SER A CA 1
ATOM 729 C C . SER A 1 94 ? 5.131 5.402 13.439 1.00 95.56 94 SER A C 1
ATOM 731 O O . SER A 1 94 ? 4.324 5.716 12.563 1.00 95.56 94 SER A O 1
ATOM 733 N N . LEU A 1 95 ? 5.624 6.292 14.304 1.00 93.31 95 LEU A N 1
ATOM 734 C CA . LEU A 1 95 ? 5.338 7.721 14.220 1.00 93.31 95 LEU A CA 1
ATOM 735 C C . LEU A 1 95 ? 6.283 8.375 13.208 1.00 93.31 95 LEU A C 1
ATOM 737 O O . LEU A 1 95 ? 7.497 8.410 13.408 1.00 93.31 95 LEU A O 1
ATOM 741 N N . HIS A 1 96 ? 5.721 8.948 12.147 1.00 93.56 96 HIS A N 1
ATOM 742 C CA . HIS A 1 96 ? 6.481 9.640 11.113 1.00 93.56 96 HIS A CA 1
ATOM 743 C C . HIS A 1 96 ? 5.671 10.810 10.550 1.00 93.56 96 HIS A C 1
ATOM 745 O O . HIS A 1 96 ? 4.507 10.636 10.199 1.00 93.56 96 HIS A O 1
ATOM 751 N N . GLU A 1 97 ? 6.271 12.003 10.463 1.00 89.50 97 GLU A N 1
ATOM 752 C CA . GLU A 1 97 ? 5.601 13.227 9.974 1.00 89.50 97 GLU A CA 1
ATOM 753 C C . GLU A 1 97 ? 4.257 13.515 10.674 1.00 89.50 97 GLU A C 1
ATOM 755 O O . GLU A 1 97 ? 3.277 13.891 10.034 1.00 89.50 97 GLU A O 1
ATOM 760 N N . PHE A 1 98 ? 4.196 13.311 11.997 1.00 86.56 98 PHE A N 1
ATOM 761 C CA . PHE A 1 98 ? 2.977 13.466 12.812 1.00 86.56 98 PHE A CA 1
ATOM 762 C C . PHE A 1 98 ? 1.814 12.535 12.423 1.00 86.56 98 PHE A C 1
ATOM 764 O O . PHE A 1 98 ? 0.667 12.793 12.777 1.00 86.56 98 PHE A O 1
ATOM 771 N N . LYS A 1 99 ? 2.101 11.439 11.715 1.00 90.62 99 LYS A N 1
ATOM 772 C CA . LYS A 1 99 ? 1.138 10.392 11.363 1.00 90.62 99 LYS A CA 1
ATOM 773 C C . LYS A 1 99 ? 1.591 9.064 11.949 1.00 90.62 99 LYS A C 1
ATOM 775 O O . LYS A 1 99 ? 2.789 8.770 11.960 1.00 90.62 99 LYS A O 1
ATOM 780 N N . ILE A 1 100 ? 0.641 8.247 12.390 1.00 94.38 100 ILE A N 1
ATOM 781 C CA . ILE A 1 100 ? 0.921 6.848 12.714 1.00 94.38 100 ILE A CA 1
ATOM 782 C C . ILE A 1 100 ? 0.819 6.039 11.426 1.00 94.38 100 ILE A C 1
ATOM 784 O O . ILE A 1 100 ? -0.210 6.049 10.750 1.00 94.38 100 ILE A O 1
ATOM 788 N N . LYS A 1 101 ? 1.915 5.370 11.080 1.00 96.50 101 LYS A N 1
ATOM 789 C CA . LYS A 1 101 ? 2.063 4.508 9.911 1.00 96.50 101 LYS A CA 1
ATOM 790 C C . LYS A 1 101 ? 2.326 3.089 10.391 1.00 96.50 101 LYS A C 1
ATOM 792 O O . LYS A 1 101 ? 3.289 2.876 11.121 1.00 96.50 101 LYS A O 1
ATOM 797 N N . TYR A 1 102 ? 1.522 2.126 9.966 1.00 97.81 102 TYR A N 1
ATOM 798 C CA . TYR A 1 102 ? 1.816 0.716 10.192 1.00 97.81 102 TYR A CA 1
ATOM 799 C C . TYR A 1 102 ? 2.703 0.187 9.071 1.00 97.81 102 TYR A C 1
ATOM 801 O O . TYR A 1 102 ? 2.372 0.327 7.890 1.00 97.81 102 TYR A O 1
ATOM 809 N N . ILE A 1 103 ? 3.840 -0.385 9.459 1.00 98.00 103 ILE A N 1
ATOM 810 C CA . ILE A 1 103 ? 4.884 -0.871 8.556 1.00 98.00 103 ILE A CA 1
ATOM 811 C C . ILE A 1 103 ? 5.294 -2.292 8.922 1.00 98.00 103 ILE A C 1
ATOM 813 O O . ILE A 1 103 ? 5.169 -2.711 10.072 1.00 98.00 103 ILE A O 1
ATOM 817 N N . ASP A 1 104 ? 5.820 -3.018 7.951 1.00 97.94 104 ASP A N 1
ATOM 818 C CA . ASP A 1 104 ? 6.445 -4.309 8.174 1.00 97.94 104 ASP A CA 1
ATOM 819 C C . ASP A 1 104 ? 7.945 -4.127 8.434 1.00 97.94 104 ASP A C 1
ATOM 821 O O . ASP A 1 104 ? 8.696 -3.692 7.562 1.00 97.94 104 ASP A O 1
ATOM 825 N N . LEU A 1 105 ? 8.386 -4.459 9.648 1.00 96.75 105 LEU A N 1
ATOM 826 C CA . LEU A 1 105 ? 9.796 -4.364 10.038 1.00 96.75 105 LEU A CA 1
ATOM 827 C C . LEU A 1 105 ? 10.652 -5.515 9.501 1.00 96.75 105 LEU A C 1
ATOM 829 O O . LEU A 1 105 ? 11.875 -5.397 9.493 1.00 96.75 105 LEU A O 1
ATOM 833 N N . ALA A 1 106 ? 10.033 -6.624 9.096 1.00 97.06 106 ALA A N 1
ATOM 834 C CA . ALA A 1 106 ? 10.726 -7.767 8.512 1.00 97.06 106 ALA A CA 1
ATOM 835 C C . ALA A 1 106 ? 10.869 -7.654 6.983 1.00 97.06 106 ALA A C 1
ATOM 837 O O . ALA A 1 106 ? 11.528 -8.495 6.378 1.00 97.06 106 ALA A O 1
ATOM 838 N N . GLU A 1 107 ? 10.299 -6.602 6.384 1.00 96.06 107 GLU A N 1
ATOM 839 C CA . GLU A 1 107 ? 10.386 -6.285 4.956 1.00 96.06 107 GLU A CA 1
ATOM 840 C C . GLU A 1 107 ? 9.932 -7.429 4.029 1.00 96.06 107 GLU A C 1
ATOM 842 O O . GLU A 1 107 ? 10.543 -7.681 2.987 1.00 96.06 107 GLU A O 1
ATOM 847 N N . HIS A 1 108 ? 8.829 -8.106 4.367 1.00 97.69 108 HIS A N 1
ATOM 848 C CA . HIS A 1 108 ? 8.207 -9.082 3.477 1.00 97.69 108 HIS A CA 1
ATOM 849 C C . HIS A 1 108 ? 7.809 -8.402 2.167 1.00 97.69 108 HIS A C 1
ATOM 851 O O . HIS A 1 108 ? 7.161 -7.350 2.135 1.00 97.69 108 HIS A O 1
ATOM 857 N N . ILE A 1 109 ? 8.214 -9.019 1.061 1.00 96.81 109 ILE A N 1
ATOM 858 C CA . ILE A 1 109 ? 7.956 -8.498 -0.275 1.00 96.81 109 ILE A CA 1
ATOM 859 C C . ILE A 1 109 ? 6.562 -8.928 -0.714 1.00 96.81 109 ILE A C 1
ATOM 861 O O . ILE A 1 109 ? 6.290 -10.121 -0.854 1.00 96.81 109 ILE A O 1
ATOM 865 N N . ILE A 1 110 ? 5.707 -7.944 -0.985 1.00 96.81 110 ILE A N 1
ATOM 866 C CA . ILE A 1 110 ? 4.381 -8.171 -1.553 1.00 96.81 110 ILE A CA 1
ATOM 867 C C . ILE A 1 110 ? 4.529 -8.735 -2.967 1.00 96.81 110 ILE A C 1
ATOM 869 O O . ILE A 1 110 ? 5.123 -8.103 -3.846 1.00 96.81 110 ILE A O 1
ATOM 873 N N . GLN A 1 111 ? 3.972 -9.922 -3.185 1.00 96.12 111 GLN A N 1
ATOM 874 C CA . GLN A 1 111 ? 4.057 -10.624 -4.458 1.00 96.12 111 GLN A CA 1
ATOM 875 C C . GLN A 1 111 ? 2.973 -10.124 -5.425 1.00 96.12 111 GLN A C 1
ATOM 877 O O . GLN A 1 111 ? 1.824 -9.929 -5.014 1.00 96.12 111 GLN A O 1
ATOM 882 N N . PRO A 1 112 ? 3.298 -9.901 -6.711 1.00 92.31 112 PRO A N 1
ATOM 883 C CA . PRO A 1 112 ? 2.287 -9.619 -7.723 1.00 92.31 112 PRO A CA 1
ATOM 884 C C . PRO A 1 112 ? 1.332 -10.808 -7.881 1.00 92.31 112 PRO A C 1
ATOM 886 O O . PRO A 1 112 ? 1.727 -11.954 -7.696 1.00 92.31 112 PRO A O 1
ATOM 889 N N . GLU A 1 113 ? 0.080 -10.528 -8.245 1.00 92.19 113 GLU A N 1
ATOM 890 C CA . GLU A 1 113 ? -0.988 -11.515 -8.501 1.00 92.19 113 GLU A CA 1
ATOM 891 C C . GLU A 1 113 ? -1.448 -12.332 -7.285 1.00 92.19 113 GLU A C 1
ATOM 893 O O . GLU A 1 113 ? -2.451 -13.038 -7.379 1.00 92.19 113 GLU A O 1
ATOM 898 N N . HIS A 1 114 ? -0.782 -12.189 -6.138 1.00 96.25 114 HIS A N 1
ATOM 899 C CA . HIS A 1 114 ? -1.175 -12.871 -4.916 1.00 96.25 114 HIS A CA 1
ATOM 900 C C . HIS A 1 114 ? -2.418 -12.239 -4.274 1.00 96.25 114 HIS A C 1
ATOM 902 O O . HIS A 1 114 ? -2.645 -11.020 -4.334 1.00 96.25 114 HIS A O 1
ATOM 908 N N . HIS A 1 115 ? -3.213 -13.082 -3.619 1.00 97.81 115 HIS A N 1
ATOM 909 C CA . HIS A 1 115 ? -4.364 -12.687 -2.815 1.00 97.81 115 HIS A CA 1
ATOM 910 C C . HIS A 1 115 ? -3.931 -12.414 -1.380 1.00 97.81 115 HIS A C 1
ATOM 912 O O . HIS A 1 115 ? -3.385 -13.283 -0.706 1.00 97.81 115 HIS A O 1
ATOM 918 N N . TYR A 1 116 ? -4.231 -11.220 -0.879 1.00 98.06 116 TYR A N 1
ATOM 919 C CA . TYR A 1 116 ? -3.912 -10.827 0.486 1.00 98.06 116 TYR A CA 1
ATOM 920 C C . TYR A 1 116 ? -5.165 -10.483 1.272 1.00 98.06 116 TYR A C 1
ATOM 922 O O . TYR A 1 116 ? -6.089 -9.850 0.758 1.00 98.06 116 TYR A O 1
ATOM 930 N N . ARG A 1 117 ? -5.148 -10.833 2.556 1.00 97.56 117 ARG A N 1
ATOM 931 C CA . ARG A 1 117 ? -6.125 -10.408 3.551 1.00 97.56 117 ARG A CA 1
ATOM 932 C C . ARG A 1 117 ? -5.455 -9.552 4.612 1.00 97.56 117 ARG A C 1
ATOM 934 O O . ARG A 1 117 ? -4.506 -9.980 5.261 1.00 97.56 117 ARG A O 1
ATOM 941 N N . LEU A 1 118 ? -6.000 -8.364 4.815 1.00 97.31 118 LEU A N 1
ATOM 942 C CA . LEU A 1 118 ? -5.699 -7.494 5.939 1.00 97.31 118 LEU A CA 1
ATOM 943 C C . LEU A 1 118 ? -6.686 -7.785 7.068 1.00 97.31 118 LEU A C 1
ATOM 945 O O . LEU A 1 118 ? -7.894 -7.831 6.835 1.00 97.31 118 LEU A O 1
ATOM 949 N N . GLU A 1 119 ? -6.180 -7.941 8.283 1.00 97.56 119 GLU A N 1
ATOM 950 C CA . GLU A 1 119 ? -6.966 -8.069 9.507 1.00 97.56 119 GLU A CA 1
ATOM 951 C C . GLU A 1 119 ? -6.501 -7.031 10.521 1.00 97.56 119 GLU A C 1
ATOM 953 O O . GLU A 1 119 ? -5.306 -6.886 10.768 1.00 97.56 119 GLU A O 1
ATOM 958 N N . VAL A 1 120 ? -7.454 -6.303 11.095 1.00 97.12 120 VAL A N 1
ATOM 959 C CA . VAL A 1 120 ? -7.213 -5.225 12.048 1.00 97.12 120 VAL A CA 1
ATOM 960 C C . VAL A 1 120 ? -8.096 -5.437 13.269 1.00 97.12 120 VAL A C 1
ATOM 962 O O . VAL A 1 120 ? -9.328 -5.407 13.174 1.00 97.12 120 VAL A O 1
ATOM 965 N N . GLN A 1 121 ? -7.455 -5.615 14.419 1.00 96.69 121 GLN A N 1
ATOM 966 C CA . GLN A 1 121 ? -8.100 -5.711 15.720 1.00 96.69 121 GLN A CA 1
ATOM 967 C C . GLN A 1 121 ? -7.794 -4.448 16.527 1.00 96.69 121 GLN A C 1
ATOM 969 O O . GLN A 1 121 ? -6.652 -4.188 16.900 1.00 96.69 121 GLN A O 1
ATOM 974 N N . ILE A 1 122 ? -8.831 -3.659 16.799 1.00 93.56 122 ILE A N 1
ATOM 975 C CA . ILE A 1 122 ? -8.725 -2.438 17.603 1.00 93.56 122 ILE A CA 1
ATOM 976 C C . ILE A 1 122 ? -9.058 -2.785 19.062 1.00 93.56 122 ILE A C 1
ATOM 978 O O . ILE A 1 122 ? -10.063 -3.469 19.301 1.00 93.56 122 ILE A O 1
ATOM 982 N N . PRO A 1 123 ? -8.253 -2.355 20.051 1.00 90.25 123 PRO A N 1
ATOM 983 C CA . PRO A 1 123 ? -8.566 -2.560 21.460 1.00 90.25 123 PRO A CA 1
ATOM 984 C C . PRO A 1 123 ? -9.930 -1.973 21.839 1.00 90.25 123 PRO A C 1
ATOM 986 O O . PRO A 1 123 ? -10.272 -0.855 21.469 1.00 90.25 123 PRO A O 1
ATOM 989 N N . GLY A 1 124 ? -10.729 -2.738 22.585 1.00 87.62 124 GLY A N 1
ATOM 990 C CA . GLY A 1 124 ? -12.071 -2.318 23.008 1.00 87.62 124 GLY A CA 1
ATOM 991 C C . GLY A 1 124 ? -13.179 -2.521 21.967 1.00 87.62 124 GLY A C 1
ATOM 992 O O . GLY A 1 124 ? -14.342 -2.290 22.289 1.00 87.62 124 GLY A O 1
ATOM 993 N N . MET A 1 125 ? -12.856 -2.998 20.759 1.00 87.81 125 MET A N 1
ATOM 994 C CA . MET A 1 125 ? -13.847 -3.446 19.777 1.00 87.81 125 MET A CA 1
ATOM 995 C C . MET A 1 125 ? -13.967 -4.970 19.742 1.00 87.81 125 MET A C 1
ATOM 997 O O . MET A 1 125 ? -12.971 -5.676 19.609 1.00 87.81 125 MET A O 1
ATOM 1001 N N . ASP A 1 126 ? -15.200 -5.475 19.740 1.00 84.56 126 ASP A N 1
ATOM 1002 C CA . ASP A 1 126 ? -15.469 -6.915 19.588 1.00 84.56 126 ASP A CA 1
ATOM 1003 C C . ASP A 1 126 ? -15.381 -7.399 18.129 1.00 84.56 126 ASP A C 1
ATOM 1005 O O . ASP A 1 126 ? -15.308 -8.599 17.863 1.00 84.56 126 ASP A O 1
ATOM 1009 N N . SER A 1 127 ? -15.430 -6.482 17.160 1.00 88.12 127 SER A N 1
ATOM 1010 C CA . SER A 1 127 ? -15.457 -6.813 15.736 1.00 88.12 127 SER A CA 1
ATOM 1011 C C . SER A 1 127 ? -14.083 -6.675 15.091 1.00 88.12 127 SER A C 1
ATOM 1013 O O . SER A 1 127 ? -13.476 -5.606 15.153 1.00 88.12 127 SER A O 1
ATOM 1015 N N . LEU A 1 128 ? -13.665 -7.718 14.374 1.00 93.12 128 LEU A N 1
ATOM 1016 C CA . LEU A 1 128 ? -12.500 -7.688 13.496 1.00 93.12 128 LEU A CA 1
ATOM 1017 C C . LEU A 1 128 ? -12.816 -6.919 12.207 1.00 93.12 128 LEU A C 1
ATOM 1019 O O . LEU A 1 128 ? -13.751 -7.272 11.483 1.00 93.12 128 LEU A O 1
ATOM 1023 N N . ILE A 1 129 ? -12.003 -5.914 11.886 1.00 93.12 129 ILE A N 1
ATOM 1024 C CA . ILE A 1 129 ? -12.037 -5.258 10.578 1.00 93.12 129 ILE A CA 1
ATOM 1025 C C . ILE A 1 129 ? -11.159 -6.076 9.633 1.00 93.12 129 ILE A C 1
ATOM 1027 O O . ILE A 1 129 ? -10.023 -6.405 9.968 1.00 93.12 129 ILE A O 1
ATOM 1031 N N . TRP A 1 130 ? -11.667 -6.414 8.451 1.00 94.75 130 TRP A N 1
ATOM 1032 C CA . TRP A 1 130 ? -10.890 -7.152 7.463 1.00 94.75 130 TRP A CA 1
ATOM 1033 C C . TRP A 1 130 ? -11.214 -6.714 6.038 1.00 94.75 130 TRP A C 1
ATOM 1035 O O . TRP A 1 130 ? -12.317 -6.243 5.754 1.00 94.75 130 TRP A O 1
ATOM 1045 N N . ALA A 1 131 ? -10.237 -6.870 5.150 1.00 92.44 131 ALA A N 1
ATOM 1046 C CA . ALA A 1 131 ? -10.379 -6.626 3.722 1.00 92.44 131 ALA A CA 1
ATOM 1047 C C . ALA A 1 131 ? -9.488 -7.592 2.939 1.00 92.44 131 ALA A C 1
ATOM 1049 O O . ALA A 1 131 ? -8.378 -7.898 3.369 1.00 92.44 131 ALA A O 1
ATOM 1050 N N . GLU A 1 132 ? -9.969 -8.050 1.788 1.00 95.50 132 GLU A N 1
ATOM 1051 C CA . GLU A 1 132 ? -9.213 -8.891 0.861 1.00 95.50 132 GLU A CA 1
ATOM 1052 C C . GLU A 1 132 ? -8.971 -8.128 -0.441 1.00 95.50 132 GLU A C 1
ATOM 1054 O O . GLU A 1 132 ? -9.820 -7.358 -0.893 1.00 95.50 132 GLU A O 1
ATOM 1059 N N . THR A 1 133 ? -7.798 -8.321 -1.033 1.00 93.38 133 THR A N 1
ATOM 1060 C CA . THR A 1 133 ? -7.423 -7.720 -2.312 1.00 93.38 133 THR A CA 1
ATOM 1061 C C . THR A 1 133 ? -6.492 -8.651 -3.071 1.00 93.38 133 THR A C 1
ATOM 1063 O O . THR A 1 133 ? -5.754 -9.428 -2.470 1.00 93.38 133 THR A O 1
ATOM 1066 N N . THR A 1 134 ? -6.482 -8.534 -4.393 1.00 93.06 134 THR A N 1
ATOM 1067 C CA . THR A 1 134 ? -5.476 -9.174 -5.244 1.00 93.06 134 THR A CA 1
ATOM 1068 C C . THR A 1 134 ? -4.480 -8.107 -5.662 1.00 93.06 134 THR A C 1
ATOM 1070 O O . THR A 1 134 ? -4.880 -7.043 -6.144 1.00 93.06 134 THR A O 1
ATOM 1073 N N . VAL A 1 135 ? -3.188 -8.357 -5.458 1.00 92.25 135 VAL A N 1
ATOM 1074 C CA . VAL A 1 135 ? -2.150 -7.433 -5.921 1.00 92.25 135 VAL A CA 1
ATOM 1075 C C . VAL A 1 135 ? -2.127 -7.489 -7.445 1.00 92.25 135 VAL A C 1
ATOM 1077 O O . VAL A 1 135 ? -2.047 -8.581 -8.010 1.00 92.25 135 VAL A O 1
ATOM 1080 N N . PRO A 1 136 ? -2.212 -6.348 -8.148 1.00 83.62 136 PRO A N 1
ATOM 1081 C CA . PRO A 1 136 ? -2.144 -6.351 -9.598 1.00 83.62 136 PRO A CA 1
ATOM 1082 C C . PRO A 1 136 ? -0.852 -6.995 -10.096 1.00 83.62 136 PRO A C 1
ATOM 1084 O O . PRO A 1 136 ? 0.190 -6.945 -9.439 1.00 83.62 136 PRO A O 1
ATOM 1087 N N . GLN A 1 137 ? -0.911 -7.553 -11.299 1.00 78.69 137 GLN A N 1
ATOM 1088 C CA . GLN A 1 137 ? 0.290 -8.003 -11.985 1.00 78.69 137 GLN A CA 1
ATOM 1089 C C . GLN A 1 137 ? 1.316 -6.876 -12.115 1.00 78.69 137 GLN A C 1
ATOM 1091 O O . GLN A 1 137 ? 0.981 -5.693 -12.263 1.00 78.69 137 GLN A O 1
ATOM 1096 N N . ARG A 1 138 ? 2.586 -7.267 -12.141 1.00 78.06 138 ARG A N 1
ATOM 1097 C CA . ARG A 1 138 ? 3.668 -6.337 -12.423 1.00 78.06 138 ARG A CA 1
ATOM 1098 C C . ARG A 1 138 ? 3.574 -5.853 -13.868 1.00 78.06 138 ARG A C 1
ATOM 1100 O O . ARG A 1 138 ? 3.508 -6.649 -14.802 1.00 78.06 138 ARG A O 1
ATOM 1107 N N . VAL A 1 139 ? 3.656 -4.541 -14.045 1.00 74.69 139 VAL A N 1
ATOM 1108 C CA . VAL A 1 139 ? 3.918 -3.924 -15.346 1.00 74.69 139 VAL A CA 1
ATOM 1109 C C . VAL A 1 139 ? 5.358 -3.444 -15.393 1.00 74.69 139 VAL A C 1
ATOM 1111 O O . VAL A 1 139 ? 5.897 -2.944 -14.406 1.00 74.69 139 VAL A O 1
ATOM 1114 N N . GLU A 1 140 ? 5.998 -3.615 -16.541 1.00 75.44 140 GLU A N 1
ATOM 1115 C CA . GLU A 1 140 ? 7.350 -3.127 -16.775 1.00 75.44 140 GLU A CA 1
ATOM 1116 C C . GLU A 1 140 ? 7.302 -2.028 -17.833 1.00 75.44 140 GLU A C 1
ATOM 1118 O O . GLU A 1 140 ? 6.834 -2.245 -18.954 1.00 75.44 140 GLU A O 1
ATOM 1123 N N . LEU A 1 141 ? 7.790 -0.844 -17.470 1.00 74.00 141 LEU A N 1
ATOM 1124 C CA . LEU A 1 141 ? 8.037 0.226 -18.425 1.00 74.00 141 LEU A CA 1
ATOM 1125 C C . LEU A 1 141 ? 9.389 -0.036 -19.095 1.00 74.00 141 LEU A C 1
ATOM 1127 O O . LEU A 1 141 ? 10.405 -0.183 -18.415 1.00 74.00 141 LEU A O 1
ATOM 1131 N N . LYS A 1 142 ? 9.406 -0.095 -20.428 1.00 78.69 142 LYS A N 1
ATOM 1132 C CA . LYS A 1 142 ? 10.621 -0.295 -21.226 1.00 78.69 142 LYS A CA 1
ATOM 1133 C C . LYS A 1 142 ? 10.890 0.961 -22.059 1.00 78.69 142 LYS A C 1
ATOM 1135 O O . LYS A 1 142 ? 10.185 1.170 -23.046 1.00 78.69 142 LYS A O 1
ATOM 1140 N N . PRO A 1 143 ? 11.874 1.799 -21.673 1.00 77.62 143 PRO A N 1
ATOM 1141 C CA . PRO A 1 143 ? 12.171 3.053 -22.367 1.00 77.62 143 PRO A CA 1
ATOM 1142 C C . PRO A 1 143 ? 12.947 2.845 -23.677 1.00 77.62 143 PRO A C 1
ATOM 1144 O O . PRO A 1 143 ? 12.937 3.714 -24.545 1.00 77.62 143 PRO A O 1
ATOM 1147 N N . ASP A 1 144 ? 13.604 1.692 -23.826 1.00 82.19 144 ASP A N 1
ATOM 1148 C CA . ASP A 1 144 ? 14.216 1.226 -25.070 1.00 82.19 144 ASP A CA 1
ATOM 1149 C C . ASP A 1 144 ? 13.881 -0.262 -25.272 1.00 82.19 144 ASP A C 1
ATOM 1151 O O . ASP A 1 144 ? 14.681 -1.142 -24.944 1.00 82.19 144 ASP A O 1
ATOM 1155 N N . PRO A 1 145 ? 12.662 -0.583 -25.737 1.00 78.12 145 PRO A N 1
ATOM 1156 C CA . PRO A 1 145 ? 12.216 -1.969 -25.864 1.00 78.12 145 PRO A CA 1
ATOM 1157 C C . PRO A 1 145 ? 13.028 -2.774 -26.890 1.00 78.12 145 PRO A C 1
ATOM 1159 O O . PRO A 1 145 ? 13.021 -4.003 -26.828 1.00 78.12 145 PRO A O 1
ATOM 1162 N N . TYR A 1 146 ? 13.719 -2.103 -27.818 1.00 83.31 146 TYR A N 1
ATOM 1163 C CA . TYR A 1 146 ? 14.473 -2.735 -28.902 1.00 83.31 146 TYR A CA 1
ATOM 1164 C C . TYR A 1 146 ? 15.996 -2.666 -28.715 1.00 83.31 146 TYR A C 1
ATOM 1166 O O . TYR A 1 146 ? 16.723 -3.312 -29.468 1.00 83.31 146 TYR A O 1
ATOM 1174 N N . GLY A 1 147 ? 16.488 -1.930 -27.715 1.00 83.69 147 GLY A N 1
ATOM 1175 C CA . GLY A 1 147 ? 17.921 -1.741 -27.477 1.00 83.69 147 GLY A CA 1
ATOM 1176 C C . GLY A 1 147 ? 18.606 -0.926 -28.577 1.00 83.69 147 GLY A C 1
ATOM 1177 O O . GLY A 1 147 ? 19.782 -1.155 -28.866 1.00 83.69 147 GLY A O 1
ATOM 1178 N N . THR A 1 148 ? 17.862 -0.055 -29.262 1.00 84.69 148 THR A N 1
ATOM 1179 C CA . THR A 1 148 ? 18.329 0.671 -30.452 1.00 84.69 148 THR A CA 1
ATOM 1180 C C . THR A 1 148 ? 18.583 2.149 -30.204 1.00 84.69 148 THR A C 1
ATOM 1182 O O . THR A 1 148 ? 19.099 2.823 -31.098 1.00 84.69 148 THR A O 1
ATOM 1185 N N . ASN A 1 149 ? 18.235 2.668 -29.025 1.00 85.56 149 ASN A N 1
ATOM 1186 C CA . ASN A 1 149 ? 18.389 4.086 -28.737 1.00 85.56 149 ASN A CA 1
ATOM 1187 C C . ASN A 1 149 ? 19.886 4.441 -28.662 1.00 85.56 149 ASN A C 1
ATOM 1189 O O . ASN A 1 149 ? 20.644 3.796 -27.930 1.00 85.56 149 ASN A O 1
ATOM 1193 N N . PRO A 1 150 ? 20.351 5.470 -29.395 1.00 84.12 150 PRO A N 1
ATOM 1194 C CA . PRO A 1 150 ? 21.709 5.974 -29.239 1.00 84.12 150 PRO A CA 1
ATOM 1195 C C . PRO A 1 150 ? 22.006 6.385 -27.784 1.00 84.12 150 PR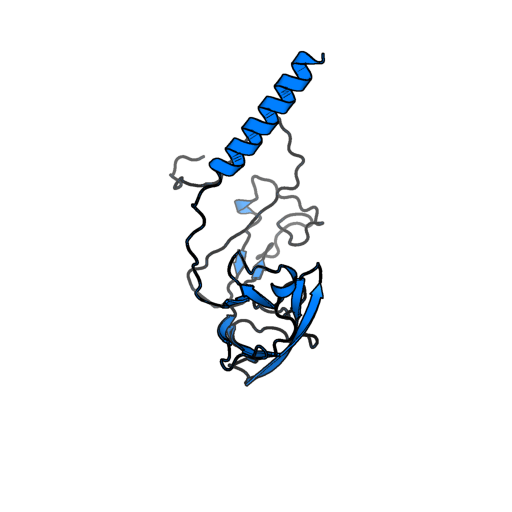O A C 1
ATOM 1197 O O . PRO A 1 150 ? 21.110 6.886 -27.096 1.00 84.12 150 PRO A O 1
ATOM 1200 N N . PRO A 1 151 ? 23.258 6.253 -27.305 1.00 85.06 151 PRO A N 1
ATOM 1201 C CA . PRO A 1 151 ? 23.636 6.720 -25.973 1.00 85.06 151 PRO A CA 1
ATOM 1202 C C . PRO A 1 151 ? 23.280 8.198 -25.751 1.00 85.06 151 PRO A C 1
ATOM 1204 O O . PRO A 1 151 ? 23.555 9.033 -26.612 1.00 85.06 151 PRO A O 1
ATOM 1207 N N . GLY A 1 152 ? 22.698 8.521 -24.592 1.00 85.00 152 GLY A N 1
ATOM 1208 C CA . GLY A 1 152 ? 22.275 9.887 -24.246 1.00 85.00 152 GLY A CA 1
ATOM 1209 C C . GLY A 1 152 ? 20.954 10.329 -24.885 1.00 85.00 152 GLY A C 1
ATOM 1210 O O . GLY A 1 152 ? 20.664 11.524 -24.930 1.00 85.00 152 GLY A O 1
ATOM 1211 N N . THR A 1 153 ? 20.157 9.389 -25.402 1.00 85.31 153 THR A N 1
ATOM 1212 C CA . THR A 1 153 ? 18.847 9.665 -26.007 1.00 85.31 153 THR A CA 1
ATOM 1213 C C . THR A 1 153 ? 17.766 8.723 -25.469 1.00 85.31 153 THR A C 1
ATOM 1215 O O . THR A 1 153 ? 18.076 7.675 -24.903 1.00 85.31 153 THR A O 1
ATOM 1218 N N . GLY A 1 154 ? 16.495 9.089 -25.649 1.00 82.88 154 GLY A N 1
ATOM 1219 C CA . GLY A 1 154 ? 15.340 8.293 -25.214 1.00 82.88 154 GLY A CA 1
ATOM 1220 C C . GLY A 1 154 ? 14.879 8.567 -23.780 1.00 82.88 154 GLY A C 1
ATOM 1221 O O . GLY A 1 154 ? 15.445 9.395 -23.066 1.00 82.88 154 GLY A O 1
ATOM 1222 N N . TYR A 1 155 ? 13.813 7.889 -23.358 1.00 82.56 155 TYR A N 1
ATOM 1223 C CA . TYR A 1 155 ? 13.239 8.063 -22.022 1.00 82.56 155 TYR A CA 1
ATOM 1224 C C . TYR A 1 155 ? 14.164 7.512 -20.924 1.00 82.56 155 TYR A C 1
ATOM 1226 O O . TYR A 1 155 ? 14.923 6.570 -21.149 1.00 82.56 155 TYR A O 1
ATOM 1234 N N . SER A 1 156 ? 14.083 8.079 -19.720 1.00 80.62 156 SER A N 1
ATOM 1235 C CA . SER A 1 156 ? 14.767 7.574 -18.523 1.00 80.62 156 SER A CA 1
ATOM 1236 C C . SER A 1 156 ? 13.819 7.597 -17.327 1.00 80.62 156 SER A C 1
ATOM 1238 O O . SER A 1 156 ? 12.927 8.440 -17.257 1.00 80.62 156 SER A O 1
ATOM 1240 N N . PHE A 1 157 ? 14.018 6.666 -16.393 1.00 75.69 157 PHE A N 1
ATOM 1241 C CA . PHE A 1 157 ? 13.355 6.686 -15.082 1.00 75.69 157 PHE A CA 1
ATOM 1242 C C . PHE A 1 157 ? 14.120 7.508 -14.051 1.00 75.69 157 PHE A C 1
ATOM 1244 O O . PHE A 1 157 ? 13.569 7.837 -13.004 1.00 75.69 157 PHE A O 1
ATOM 1251 N N . ASP A 1 158 ? 15.394 7.784 -14.322 1.00 79.12 158 ASP A N 1
ATOM 1252 C CA . ASP A 1 158 ? 16.223 8.603 -13.460 1.00 79.12 158 ASP A CA 1
ATOM 1253 C C . ASP A 1 158 ? 16.045 10.076 -13.864 1.00 79.12 158 ASP A C 1
ATOM 1255 O O . ASP A 1 158 ? 16.431 10.445 -14.980 1.00 79.12 158 ASP A O 1
ATOM 1259 N N . PRO A 1 159 ? 15.453 10.913 -12.990 1.00 69.81 159 PRO A N 1
ATOM 1260 C CA . PRO A 1 159 ? 15.210 12.322 -13.283 1.00 69.81 159 PRO A CA 1
ATOM 1261 C C . PRO A 1 159 ? 16.504 13.124 -13.472 1.00 69.81 159 PRO A C 1
ATOM 1263 O O . PRO A 1 159 ? 16.466 14.192 -14.077 1.00 69.81 159 PRO A O 1
ATOM 1266 N N . GLU A 1 160 ? 17.648 12.612 -13.011 1.00 77.56 160 GLU A N 1
ATOM 1267 C CA . GLU A 1 160 ? 18.957 13.246 -13.197 1.00 77.56 160 GLU A CA 1
ATOM 1268 C C . GLU A 1 160 ? 19.579 12.921 -14.568 1.00 77.56 160 GLU A C 1
ATOM 1270 O O . GLU A 1 160 ? 20.622 13.464 -14.941 1.00 77.56 160 GLU A O 1
ATOM 1275 N N . THR A 1 161 ? 18.957 12.035 -15.356 1.00 80.31 161 THR A N 1
ATOM 1276 C CA . THR A 1 161 ? 19.446 11.695 -16.694 1.00 80.31 161 THR A CA 1
ATOM 1277 C C . THR A 1 161 ? 19.161 12.820 -17.690 1.00 80.31 161 THR A C 1
ATOM 1279 O O . THR A 1 161 ? 18.012 13.128 -17.998 1.00 80.31 161 THR A O 1
ATOM 1282 N N . THR A 1 162 ? 20.210 13.367 -18.306 1.00 79.56 162 THR A N 1
ATOM 1283 C CA . THR A 1 162 ? 20.107 14.392 -19.359 1.00 79.56 162 THR A CA 1
ATOM 1284 C C . THR A 1 162 ? 19.983 13.774 -20.755 1.00 79.56 162 THR A C 1
ATOM 1286 O O . THR A 1 162 ? 20.829 14.006 -21.624 1.00 79.56 162 THR A O 1
ATOM 1289 N N . ASN A 1 163 ? 18.966 12.941 -20.974 1.00 82.25 163 ASN A N 1
ATOM 1290 C CA . ASN A 1 163 ? 18.713 12.393 -22.304 1.00 82.25 163 ASN A CA 1
ATOM 1291 C C . ASN A 1 163 ? 18.048 13.437 -23.204 1.00 82.25 163 ASN A C 1
ATOM 1293 O O . ASN A 1 163 ? 17.172 14.182 -22.771 1.00 82.25 163 ASN A O 1
ATOM 1297 N N . ILE A 1 164 ? 18.436 13.455 -24.478 1.00 78.75 164 ILE A N 1
ATOM 1298 C CA . ILE A 1 164 ? 17.846 14.343 -25.482 1.00 78.75 164 ILE A CA 1
ATOM 1299 C C . ILE A 1 164 ? 17.024 13.504 -26.457 1.00 78.75 164 ILE A C 1
ATOM 1301 O O . ILE A 1 164 ? 17.518 12.532 -27.028 1.00 78.75 164 ILE A O 1
ATOM 1305 N N . ILE A 1 165 ? 15.770 13.901 -26.673 1.00 76.75 165 ILE A N 1
ATOM 1306 C CA . ILE A 1 165 ? 14.901 13.332 -27.704 1.00 76.75 165 ILE A CA 1
ATOM 1307 C C . ILE A 1 165 ? 14.547 14.453 -28.685 1.00 76.75 165 ILE A C 1
ATOM 1309 O O . ILE A 1 165 ? 13.891 15.416 -28.285 1.00 76.75 165 ILE A O 1
ATOM 1313 N N . PRO A 1 166 ? 14.958 14.371 -29.963 1.00 74.62 166 PRO A N 1
ATOM 1314 C CA . PRO A 1 166 ? 14.475 15.299 -30.976 1.00 74.62 166 PRO A CA 1
ATOM 1315 C C . PRO A 1 166 ? 12.954 15.181 -31.108 1.00 74.62 166 PRO A C 1
ATOM 1317 O O . PRO A 1 166 ? 12.439 14.088 -31.343 1.00 74.62 166 PRO A O 1
ATOM 1320 N N . PHE A 1 167 ? 12.235 16.300 -30.989 1.00 71.69 167 PHE A N 1
ATOM 1321 C CA . PHE A 1 167 ? 10.766 16.315 -31.003 1.00 71.69 167 PHE A CA 1
ATOM 1322 C C . PHE A 1 167 ? 10.174 15.617 -32.237 1.00 71.69 167 PHE A C 1
ATOM 1324 O O . PHE A 1 167 ? 9.239 14.838 -32.131 1.00 71.69 167 PHE A O 1
ATOM 1331 N N . ASN A 1 168 ? 10.777 15.811 -33.411 1.00 73.12 168 ASN A N 1
ATOM 1332 C CA . ASN A 1 168 ? 10.338 15.185 -34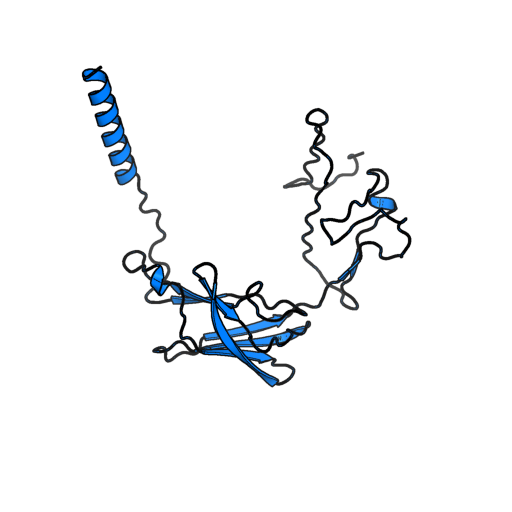.662 1.00 73.12 168 ASN A CA 1
ATOM 1333 C C . ASN A 1 168 ? 10.613 13.670 -34.762 1.00 73.12 168 ASN A C 1
ATOM 1335 O O . ASN A 1 168 ? 10.301 13.073 -35.788 1.00 73.12 168 ASN A O 1
ATOM 1339 N N . GLN A 1 169 ? 11.245 13.066 -33.754 1.00 70.75 169 GLN A N 1
ATOM 1340 C CA . GLN A 1 169 ? 11.600 11.645 -33.715 1.00 70.75 169 GLN A CA 1
ATOM 1341 C C . GLN A 1 169 ? 10.981 10.908 -32.523 1.00 70.75 169 GLN A C 1
ATOM 1343 O O . GLN A 1 169 ? 11.169 9.696 -32.415 1.00 70.75 169 GLN A O 1
ATOM 1348 N N . ILE A 1 170 ? 10.263 11.609 -31.638 1.00 70.94 170 ILE A N 1
ATOM 1349 C CA . ILE A 1 170 ? 9.720 11.043 -30.396 1.00 70.94 170 ILE A CA 1
ATOM 1350 C C . ILE A 1 170 ? 8.780 9.862 -30.672 1.00 70.94 170 ILE A C 1
ATOM 1352 O O . ILE A 1 170 ? 8.964 8.791 -30.103 1.00 70.94 170 ILE A O 1
ATOM 1356 N N . ASP A 1 171 ? 7.878 10.008 -31.644 1.00 64.94 171 ASP A N 1
ATOM 1357 C CA . ASP A 1 171 ? 6.875 8.988 -31.971 1.00 64.94 171 ASP A CA 1
ATOM 1358 C C . ASP A 1 171 ? 7.414 7.859 -32.862 1.00 64.94 171 ASP A C 1
ATOM 1360 O O . ASP A 1 171 ? 6.802 6.795 -32.960 1.00 64.94 171 ASP A O 1
ATOM 1364 N N . THR A 1 172 ? 8.550 8.069 -33.538 1.00 69.38 172 THR A N 1
ATOM 1365 C CA . THR A 1 172 ? 9.079 7.112 -34.525 1.00 69.38 172 THR A CA 1
ATOM 1366 C C . THR A 1 172 ? 10.258 6.306 -34.004 1.00 69.38 172 THR A C 1
ATOM 1368 O O . THR A 1 172 ? 10.326 5.100 -34.233 1.00 69.38 172 THR A O 1
ATOM 1371 N N . ASN A 1 173 ? 11.200 6.966 -33.330 1.00 75.81 173 ASN A N 1
ATOM 1372 C CA . ASN A 1 173 ? 12.492 6.379 -32.978 1.00 75.81 173 ASN A CA 1
ATOM 1373 C C . ASN A 1 173 ? 12.590 6.029 -31.492 1.00 75.81 173 ASN A C 1
ATOM 1375 O O . ASN A 1 173 ? 13.490 5.284 -31.122 1.00 75.81 173 ASN A O 1
ATOM 1379 N N . TYR A 1 174 ? 11.675 6.536 -30.661 1.00 74.62 174 TYR A N 1
ATOM 1380 C CA . TYR A 1 174 ? 11.707 6.366 -29.211 1.00 74.62 174 TYR A CA 1
ATOM 1381 C C . TYR A 1 174 ? 10.361 5.854 -28.675 1.00 74.62 174 TYR A C 1
ATOM 1383 O O . TYR A 1 174 ? 9.725 6.533 -27.878 1.00 74.62 174 TYR A O 1
ATOM 1391 N N . PRO A 1 175 ? 9.881 4.666 -29.087 1.00 72.25 175 PRO A N 1
ATOM 1392 C CA . PRO A 1 175 ? 8.620 4.144 -28.579 1.00 72.25 175 PRO A CA 1
ATOM 1393 C C . PRO A 1 175 ? 8.725 3.814 -27.084 1.00 72.25 175 PRO A C 1
ATOM 1395 O O . PRO A 1 175 ? 9.574 3.022 -26.671 1.00 72.25 175 PRO A O 1
ATOM 1398 N N . LEU A 1 176 ? 7.812 4.363 -26.279 1.00 67.88 176 LEU A N 1
ATOM 1399 C CA . LEU A 1 176 ? 7.615 3.938 -24.895 1.00 67.88 176 LEU A CA 1
ATOM 1400 C C . LEU A 1 176 ? 6.651 2.750 -24.865 1.00 67.88 176 LEU A C 1
ATOM 1402 O O . LEU A 1 176 ? 5.506 2.858 -25.303 1.00 67.88 176 LEU A O 1
ATOM 1406 N N . VAL A 1 177 ? 7.104 1.614 -24.332 1.00 72.00 177 VAL A N 1
ATOM 1407 C CA . VAL A 1 177 ? 6.283 0.400 -24.251 1.00 72.00 177 VAL A CA 1
ATOM 1408 C C . VAL A 1 177 ? 6.011 0.039 -22.798 1.00 72.00 177 VAL A C 1
ATOM 1410 O O . VAL A 1 177 ? 6.929 -0.097 -21.987 1.00 72.00 177 VAL A O 1
ATOM 1413 N N . VAL A 1 178 ? 4.731 -0.172 -22.491 1.00 71.50 178 VAL A N 1
ATOM 1414 C CA . VAL A 1 178 ? 4.285 -0.841 -21.266 1.00 71.50 178 VAL A CA 1
ATOM 1415 C C . VAL A 1 178 ? 4.124 -2.320 -21.582 1.00 71.50 178 VAL A C 1
ATOM 1417 O O . VAL A 1 178 ? 3.297 -2.699 -22.409 1.00 71.50 178 VAL A O 1
ATOM 1420 N N . SER A 1 179 ? 4.913 -3.162 -20.925 1.00 72.56 179 SER A N 1
ATOM 1421 C CA . SER A 1 179 ? 4.795 -4.612 -21.039 1.00 72.56 179 SER A CA 1
ATOM 1422 C C . SER A 1 179 ? 3.996 -5.161 -19.860 1.00 72.56 179 SER A C 1
ATOM 1424 O O . SER A 1 179 ? 4.431 -5.055 -18.714 1.00 72.56 179 SER A O 1
ATOM 1426 N N . THR A 1 180 ? 2.859 -5.795 -20.152 1.00 70.94 180 THR A N 1
ATOM 1427 C CA . THR A 1 180 ? 2.033 -6.558 -19.194 1.00 70.94 180 THR A CA 1
ATOM 1428 C C . THR A 1 180 ? 2.383 -8.052 -19.179 1.00 70.94 180 THR A C 1
ATOM 1430 O O . THR A 1 180 ? 1.644 -8.863 -18.628 1.00 70.94 180 THR A O 1
ATOM 1433 N N . GLY A 1 181 ? 3.490 -8.443 -19.822 1.00 73.75 181 GLY A N 1
ATOM 1434 C CA . GLY A 1 181 ? 3.918 -9.838 -19.906 1.00 73.75 181 GLY A CA 1
ATOM 1435 C C . GLY A 1 181 ? 2.955 -10.686 -20.742 1.00 73.75 181 GLY A C 1
ATOM 1436 O O . GLY A 1 181 ? 2.684 -10.362 -21.896 1.00 73.75 181 GLY A O 1
ATOM 1437 N N . ASN A 1 182 ? 2.452 -11.780 -20.166 1.00 69.62 182 ASN A N 1
ATOM 1438 C CA . ASN A 1 182 ? 1.594 -12.751 -20.860 1.00 69.62 182 ASN A CA 1
ATOM 1439 C C . ASN A 1 182 ? 0.090 -12.435 -20.762 1.00 69.62 182 ASN A C 1
ATOM 1441 O O . ASN A 1 182 ? -0.736 -13.240 -21.197 1.00 69.62 182 ASN A O 1
ATOM 1445 N N . THR A 1 183 ? -0.279 -11.287 -20.197 1.00 65.06 183 THR A N 1
ATOM 1446 C CA . THR A 1 183 ? -1.668 -10.982 -19.847 1.00 65.06 183 THR A CA 1
ATOM 1447 C C . THR A 1 183 ? -2.291 -10.001 -20.829 1.00 65.06 183 THR A C 1
ATOM 1449 O O . THR A 1 183 ? -1.768 -8.908 -21.063 1.00 65.06 183 THR A O 1
ATOM 1452 N N . LEU A 1 184 ? -3.451 -10.382 -21.367 1.00 68.06 184 LEU A N 1
ATOM 1453 C CA . LEU A 1 184 ? -4.269 -9.571 -22.268 1.00 68.06 184 LEU A CA 1
ATOM 1454 C C . LEU A 1 184 ? -5.484 -9.023 -21.509 1.00 68.06 184 LEU A C 1
ATOM 1456 O O . LEU A 1 184 ? -6.156 -9.767 -20.798 1.00 68.06 184 LEU A O 1
ATOM 1460 N N . GLY A 1 185 ? -5.786 -7.735 -21.664 1.00 66.06 185 GLY A N 1
ATOM 1461 C CA . GLY A 1 185 ? -6.900 -7.093 -20.967 1.00 66.06 185 GLY A CA 1
ATOM 1462 C C . GLY A 1 185 ? -6.994 -5.593 -21.230 1.00 66.06 185 GLY A C 1
ATOM 1463 O O . GLY A 1 185 ? -6.199 -5.031 -21.982 1.00 66.06 185 GLY A O 1
ATOM 1464 N N . ILE A 1 186 ? -7.988 -4.951 -20.612 1.00 62.59 186 ILE A N 1
ATOM 1465 C CA . ILE A 1 186 ? -8.123 -3.490 -20.604 1.00 62.59 186 ILE A CA 1
ATOM 1466 C C . ILE A 1 186 ? -7.330 -2.958 -19.411 1.00 62.59 186 ILE A C 1
ATOM 1468 O O . ILE A 1 186 ? -7.599 -3.338 -18.272 1.00 62.59 186 ILE A O 1
ATOM 1472 N N . PHE A 1 187 ? -6.382 -2.062 -19.674 1.00 62.34 187 PHE A N 1
ATOM 1473 C CA . PHE A 1 187 ? -5.561 -1.421 -18.652 1.00 62.34 187 PHE A CA 1
ATOM 1474 C C . PHE A 1 187 ? -5.795 0.088 -18.681 1.00 62.34 187 PHE A C 1
ATOM 1476 O O . PHE A 1 187 ? -5.745 0.703 -19.745 1.00 62.34 187 PHE A O 1
ATOM 1483 N N . ASN A 1 188 ? -6.032 0.685 -17.511 1.00 55.03 188 ASN A N 1
ATOM 1484 C CA . ASN A 1 188 ? -6.005 2.136 -17.361 1.00 55.03 188 ASN A CA 1
ATOM 1485 C C . ASN A 1 188 ? -4.556 2.549 -17.116 1.00 55.03 188 ASN A C 1
ATOM 1487 O O . ASN A 1 188 ? -4.000 2.273 -16.055 1.00 55.03 188 ASN A O 1
ATOM 1491 N N . LEU A 1 189 ? -3.942 3.168 -18.118 1.00 57.00 189 LEU A N 1
ATOM 1492 C CA . LEU A 1 189 ? -2.574 3.658 -18.055 1.00 57.00 189 LEU A CA 1
ATOM 1493 C C . LEU A 1 189 ? -2.594 5.170 -17.830 1.00 57.00 189 LEU A C 1
ATOM 1495 O O . LEU A 1 189 ? -3.190 5.902 -18.617 1.00 57.00 189 LEU A O 1
ATOM 1499 N N . TRP A 1 190 ? -1.924 5.627 -16.773 1.00 55.41 190 TRP A N 1
ATOM 1500 C CA . TRP A 1 190 ? -1.663 7.044 -16.541 1.00 55.41 190 TRP A CA 1
ATOM 1501 C C . TRP A 1 190 ? -0.153 7.271 -16.579 1.00 55.41 190 TRP A C 1
ATOM 1503 O O . TRP A 1 190 ? 0.585 6.661 -15.807 1.00 55.41 190 TRP A O 1
ATOM 1513 N N . ILE A 1 191 ? 0.302 8.093 -17.524 1.00 60.44 191 ILE A N 1
ATOM 1514 C CA . ILE A 1 191 ? 1.707 8.468 -17.690 1.00 60.44 191 ILE A CA 1
ATOM 1515 C C . ILE A 1 191 ? 1.778 9.985 -17.584 1.00 60.44 191 ILE A C 1
ATOM 1517 O O . ILE A 1 191 ? 1.037 10.689 -18.267 1.00 60.44 191 ILE A O 1
ATOM 1521 N N . GLU A 1 192 ? 2.700 10.470 -16.761 1.00 56.03 192 GLU A N 1
ATOM 1522 C CA . GLU A 1 192 ? 3.071 11.877 -16.705 1.00 56.03 192 GLU A CA 1
ATOM 1523 C C . GLU A 1 192 ? 4.482 12.027 -17.279 1.00 56.03 192 GLU A C 1
ATOM 1525 O O . GLU A 1 192 ? 5.433 11.406 -16.804 1.00 56.03 192 GLU A O 1
ATOM 1530 N N . THR A 1 193 ? 4.610 12.801 -18.356 1.00 62.59 193 THR A N 1
ATOM 1531 C CA . THR A 1 193 ? 5.890 13.081 -19.013 1.00 62.59 193 THR A CA 1
ATOM 1532 C C . THR A 1 193 ? 6.301 14.519 -18.739 1.00 62.59 193 THR A C 1
ATOM 1534 O O . THR A 1 193 ? 5.524 15.435 -19.011 1.00 62.59 193 THR A O 1
ATOM 1537 N N . TYR A 1 194 ? 7.534 14.729 -18.284 1.00 58.88 194 TYR A N 1
ATOM 1538 C CA . TYR A 1 194 ? 8.095 16.063 -18.078 1.00 58.88 194 TYR A CA 1
ATOM 1539 C C . TYR A 1 194 ? 9.115 16.387 -19.171 1.00 58.88 194 TYR A C 1
ATOM 1541 O O . TYR A 1 194 ? 10.012 15.589 -19.444 1.00 58.88 194 TYR A O 1
ATOM 1549 N N . CYS A 1 195 ? 8.990 17.564 -19.788 1.00 61.72 195 CYS A N 1
ATOM 1550 C CA . CYS A 1 195 ? 10.041 18.130 -20.630 1.00 61.72 195 CYS A CA 1
ATOM 1551 C C . CYS A 1 195 ? 10.912 19.049 -19.766 1.00 61.72 195 CYS A C 1
ATOM 1553 O O . CYS A 1 195 ? 10.387 19.935 -19.095 1.00 61.72 195 CYS A O 1
ATOM 1555 N N . MET A 1 196 ? 12.228 18.833 -19.782 1.00 58.91 196 MET A N 1
ATOM 1556 C CA . MET A 1 196 ? 13.199 19.579 -18.967 1.00 58.91 196 MET A CA 1
ATOM 1557 C C . MET A 1 196 ? 13.791 20.800 -19.698 1.00 58.91 196 MET A C 1
ATOM 1559 O O . MET A 1 196 ? 14.784 21.364 -19.243 1.00 58.91 196 MET A O 1
ATOM 1563 N N . GLU A 1 197 ? 13.233 21.200 -20.845 1.00 57.31 197 GLU A N 1
ATOM 1564 C CA . GLU A 1 197 ? 13.690 22.387 -21.578 1.00 57.31 197 GLU A CA 1
ATOM 1565 C C . GLU A 1 197 ? 13.342 23.673 -20.806 1.00 57.31 197 GLU A C 1
ATOM 1567 O O . GLU A 1 197 ? 12.252 23.797 -20.242 1.00 57.31 197 GLU A O 1
ATOM 1572 N N . GLU A 1 198 ? 14.260 24.649 -20.776 1.00 49.06 198 GLU A N 1
ATOM 1573 C CA . GLU A 1 198 ? 13.941 25.989 -20.276 1.00 49.06 198 GLU A CA 1
ATOM 1574 C C . GLU A 1 198 ? 12.799 26.558 -21.121 1.00 49.06 198 GLU A C 1
ATOM 1576 O O . GLU A 1 198 ? 12.962 26.820 -22.313 1.00 49.06 198 GLU A O 1
ATOM 1581 N N . PHE A 1 199 ? 11.631 26.742 -20.506 1.00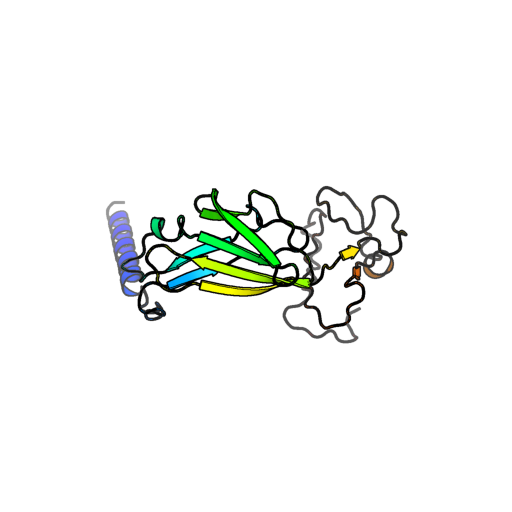 46.66 199 PHE A N 1
ATOM 1582 C CA . PHE A 1 199 ? 10.468 27.314 -21.171 1.00 46.66 199 PHE A CA 1
ATOM 1583 C C . PHE A 1 199 ? 10.817 28.694 -21.747 1.00 46.66 199 PHE A C 1
ATOM 1585 O O . PHE A 1 199 ? 10.843 29.702 -21.039 1.00 46.66 199 PHE A O 1
ATOM 1592 N N . SER A 1 200 ? 11.056 28.755 -23.058 1.00 42.91 200 SER A N 1
ATOM 1593 C CA . SER A 1 200 ? 11.106 30.015 -23.789 1.00 42.91 200 SER A CA 1
ATOM 1594 C C . SER A 1 200 ? 9.686 30.563 -23.845 1.00 42.91 200 SER A C 1
ATOM 1596 O O . SER A 1 200 ? 8.842 30.075 -24.594 1.00 42.91 200 SER A O 1
ATOM 1598 N N . THR A 1 201 ? 9.406 31.605 -23.066 1.00 48.25 201 THR A N 1
ATOM 1599 C CA . THR A 1 201 ? 8.091 32.268 -22.968 1.00 48.25 201 THR A CA 1
ATOM 1600 C C . THR A 1 201 ? 7.602 32.912 -24.277 1.00 48.25 201 THR A C 1
ATOM 1602 O O . THR A 1 201 ? 6.608 33.628 -24.271 1.00 48.25 201 THR A O 1
ATOM 1605 N N . ASN A 1 202 ? 8.311 32.721 -25.394 1.00 45.09 202 ASN A N 1
ATOM 1606 C CA . ASN A 1 202 ? 8.036 33.358 -26.682 1.00 45.09 202 ASN A CA 1
ATOM 1607 C C . ASN A 1 202 ? 7.423 32.416 -27.732 1.00 45.09 202 ASN A C 1
ATOM 1609 O O . ASN A 1 202 ? 7.048 32.888 -28.803 1.00 45.09 202 ASN A O 1
ATOM 1613 N N . LEU A 1 203 ? 7.328 31.109 -27.469 1.00 42.12 203 LEU A N 1
ATOM 1614 C CA . LEU A 1 203 ? 6.788 30.119 -28.411 1.00 42.12 203 LEU A CA 1
ATOM 1615 C C . LEU A 1 203 ? 5.773 29.217 -27.700 1.00 42.12 203 LEU A C 1
ATOM 1617 O O . LEU A 1 203 ? 6.018 28.042 -27.446 1.00 42.12 203 LEU A O 1
ATOM 1621 N N . GLU A 1 204 ? 4.616 29.784 -27.364 1.00 41.97 204 GLU A N 1
ATOM 1622 C CA . GLU A 1 204 ? 3.467 29.011 -26.897 1.00 41.97 204 GLU A CA 1
ATOM 1623 C C . GLU A 1 204 ? 2.872 28.200 -28.059 1.00 41.97 204 GLU A C 1
ATOM 1625 O O . GLU A 1 204 ? 2.023 28.674 -28.808 1.00 41.97 204 GLU A O 1
ATOM 1630 N N . TYR A 1 205 ? 3.299 26.946 -28.182 1.00 40.16 205 TYR A N 1
ATOM 1631 C CA . TYR A 1 205 ? 2.386 25.866 -28.544 1.00 40.16 205 TYR A CA 1
ATOM 1632 C C . TYR A 1 205 ? 2.146 25.046 -27.282 1.00 40.16 205 TYR A C 1
ATOM 1634 O O . TYR A 1 205 ? 2.709 23.972 -27.081 1.00 40.16 205 TYR A O 1
ATOM 1642 N N . THR A 1 206 ? 1.294 25.561 -26.401 1.00 37.88 206 THR A N 1
ATOM 1643 C CA . THR A 1 206 ? 0.535 24.716 -25.483 1.00 37.88 206 THR A CA 1
ATOM 1644 C C . THR A 1 206 ? -0.363 23.844 -26.352 1.00 37.88 206 THR A C 1
ATOM 1646 O O . THR A 1 206 ? -1.509 24.184 -26.635 1.00 37.88 206 THR A O 1
ATOM 1649 N N . ASN A 1 207 ? 0.158 22.705 -26.809 1.00 35.44 207 ASN A N 1
ATOM 1650 C CA . ASN A 1 207 ? -0.716 21.613 -27.198 1.00 35.44 207 ASN A CA 1
ATOM 1651 C C . ASN A 1 207 ? -1.409 21.163 -25.916 1.00 35.44 207 ASN A C 1
ATOM 1653 O O . ASN A 1 207 ? -0.884 20.381 -25.125 1.00 35.44 207 ASN A O 1
ATOM 1657 N N . GLN A 1 208 ? -2.588 21.734 -25.691 1.00 37.44 208 GLN A N 1
ATOM 1658 C CA . GLN A 1 208 ? -3.583 21.221 -24.775 1.00 37.44 208 GLN A CA 1
ATOM 1659 C C . GLN A 1 208 ? -3.996 19.850 -25.324 1.00 37.44 208 GLN A C 1
ATOM 1661 O O . GLN A 1 208 ? -4.983 19.714 -26.045 1.00 37.44 208 GLN A O 1
ATOM 1666 N N . LEU A 1 209 ? -3.204 18.819 -25.025 1.00 36.56 209 LEU A N 1
ATOM 1667 C CA . LEU A 1 209 ? -3.627 17.437 -25.184 1.00 36.56 209 LEU A CA 1
ATOM 1668 C C . LEU A 1 209 ? -4.689 17.159 -24.111 1.00 36.56 209 LEU A C 1
ATOM 1670 O O . LEU A 1 209 ? -4.425 16.618 -23.048 1.00 36.56 209 LEU A O 1
ATOM 1674 N N . LEU A 1 210 ? -5.899 17.593 -24.475 1.00 39.22 210 LEU A N 1
ATOM 1675 C CA . LEU A 1 210 ? -7.190 16.975 -24.216 1.00 39.22 210 LEU A CA 1
ATOM 1676 C C . LEU A 1 210 ? -7.696 16.987 -22.773 1.00 39.22 210 LEU A C 1
ATOM 1678 O O . LEU A 1 210 ? -7.335 16.147 -21.956 1.00 39.22 210 LEU A O 1
ATOM 1682 N N . GLN A 1 211 ? -8.710 17.825 -22.536 1.00 36.03 211 GLN A N 1
ATOM 1683 C CA . GLN A 1 211 ? -9.816 17.377 -21.688 1.00 36.03 211 GLN A CA 1
ATOM 1684 C C . GLN A 1 211 ? -11.064 16.937 -22.465 1.00 36.03 211 GLN A C 1
ATOM 1686 O O . GLN A 1 211 ? -11.696 16.012 -21.983 1.00 36.03 211 GLN A O 1
ATOM 1691 N N . GLU A 1 212 ? -11.400 17.433 -23.669 1.00 39.28 212 GLU A N 1
ATOM 1692 C CA . GLU A 1 212 ? -12.662 17.002 -24.329 1.00 39.28 212 GLU A CA 1
ATOM 1693 C C . GLU A 1 212 ? -12.697 17.099 -25.877 1.00 39.28 212 GLU A C 1
ATOM 1695 O O . GLU A 1 212 ? -13.665 17.596 -26.448 1.00 39.28 212 GLU A O 1
ATOM 1700 N N . MET A 1 213 ? -11.687 16.621 -26.616 1.00 39.50 213 MET A N 1
ATOM 1701 C CA . MET A 1 213 ? -11.825 16.485 -28.083 1.00 39.50 213 MET A CA 1
ATOM 1702 C C . MET A 1 213 ? -11.408 15.104 -28.587 1.00 39.50 213 MET A C 1
ATOM 1704 O O . MET A 1 213 ? -10.279 14.664 -28.403 1.00 39.50 213 MET A O 1
ATOM 1708 N N . HIS A 1 214 ? -12.321 14.417 -29.273 1.00 37.34 214 HIS A N 1
ATOM 1709 C CA . HIS A 1 214 ? -11.972 13.216 -30.025 1.00 37.34 214 HIS A CA 1
ATOM 1710 C C . HIS A 1 214 ? -11.135 13.608 -31.256 1.00 37.34 214 HIS A C 1
ATOM 1712 O O . HIS A 1 214 ? -11.548 14.509 -31.994 1.00 37.34 214 HIS A O 1
ATOM 1718 N N . PRO A 1 215 ? -9.983 12.959 -31.504 1.00 41.56 215 PRO A N 1
ATOM 1719 C CA . PRO A 1 215 ? -9.143 13.281 -32.650 1.00 41.56 215 PRO A CA 1
ATOM 1720 C C . PRO A 1 215 ? -9.895 12.994 -33.957 1.00 41.56 215 PRO A C 1
ATOM 1722 O O . PRO A 1 215 ? -10.503 11.936 -34.124 1.00 41.56 215 PRO A O 1
ATOM 1725 N N . SER A 1 216 ? -9.852 13.945 -34.891 1.00 45.12 216 SER A N 1
ATOM 1726 C CA . SER A 1 216 ? -10.328 13.766 -36.266 1.00 45.12 216 SER A CA 1
ATOM 1727 C C . SER A 1 216 ? -9.174 13.980 -37.243 1.00 45.12 216 SER A C 1
ATOM 1729 O O . SER A 1 216 ? -8.187 14.629 -36.904 1.00 45.12 216 SER A O 1
ATOM 1731 N N . ALA A 1 217 ? -9.300 13.419 -38.448 1.00 41.03 217 ALA A N 1
ATOM 1732 C CA . ALA A 1 217 ? -8.231 13.250 -39.440 1.00 41.03 217 ALA A CA 1
ATOM 1733 C C . ALA A 1 217 ? -7.614 14.545 -40.021 1.00 41.03 217 ALA A C 1
ATOM 1735 O O . ALA A 1 217 ? -6.846 14.463 -40.971 1.00 41.03 217 ALA A O 1
ATOM 1736 N N . ASN A 1 218 ? -7.939 15.720 -39.478 1.00 39.47 218 ASN A N 1
ATOM 1737 C CA . ASN A 1 218 ? -7.506 17.024 -39.989 1.00 39.47 218 ASN A CA 1
ATOM 1738 C C . ASN A 1 218 ? -6.566 17.780 -39.032 1.00 39.47 218 ASN A C 1
ATOM 1740 O O . ASN A 1 218 ? -6.466 19.001 -39.124 1.00 39.47 218 ASN A O 1
ATOM 1744 N N . ILE A 1 219 ? -5.915 17.093 -38.095 1.00 41.41 219 ILE A N 1
ATOM 1745 C CA . ILE A 1 219 ? -4.864 17.693 -37.266 1.00 41.41 219 ILE A CA 1
ATOM 1746 C C . ILE A 1 219 ? -3.524 17.222 -37.846 1.00 41.41 219 ILE A C 1
ATOM 1748 O O . ILE A 1 219 ? -3.078 16.119 -37.535 1.00 41.41 219 ILE A O 1
ATOM 1752 N N . GLU A 1 220 ? -2.974 18.022 -38.766 1.00 32.28 220 GLU A N 1
ATOM 1753 C CA . GLU A 1 220 ? -1.565 17.980 -39.202 1.00 32.28 220 GLU A CA 1
ATOM 1754 C C . GLU A 1 220 ? -0.686 18.798 -38.250 1.00 32.28 220 GLU A C 1
ATOM 1756 O O . GLU A 1 220 ? -1.149 19.877 -37.804 1.00 32.28 220 GLU A O 1
#

Secondary structure (DSSP, 8-state):
-HHHHHHHHHHHHHHHHHHHHS--S-SPP-S-SS-EEEEE----TTS-S-SSS-BEEEEE--GGG--TTSSB--S-EEEEEETTT--EEEEEEEEETTEEEEE-TT-PPPPTT-EEEEEEE-TT-SSPEEEEEEPPPP-EEESSTTS-PPTTBS--S-TT---B--GGGHHHH---EEE-TT--S-----------S---TT--------SS----TT--

Radius of gyration: 26.69 Å; chains: 1; bounding box: 49×79×63 Å

Foldseek 3Di:
DVVVVVVVVVVVVVVVVVCVVVVDPPPDPPPDDDKDKDKDWDQAAQWFQAPVTFIFIAIDDDPVPDDPLRGGQQPKWKWKAFPVVRDIDTWHWDQDPNGTTTGGPVTDGRHAQTKMKMWIGGPPDPDIDMDIDGHHQDKDKDQCPPPPADPLATDDPDPPRNRDDDPVCCVPPGDIDIDSDPDDDDDDDDDDDDDPDDDPVPDDPPPPPDPDDDDDPPDD

pLDDT: mean 77.89, std 18.06, range [32.28, 98.38]